Protein AF-A0A2V1CX22-F1 (afdb_monomer_lite)

Foldseek 3Di:
DDDDDPDDDPDDPDDLLPLVVVLVVLVVPDPDCPPPVNVVVSVVSVVVNVVVVVVVVVVVVVVVVVVVVVVVVVVPDDFPQDDDPPDPPDDDDDDPVSSVVSVVVVVVVVVVVVVVVVVVVVVVVVVVVVVVVVVVVVVVVVVVVVVVVVVVVVVVVVVVVVVVVVVVVVVVVVVVVVVVVVVVVVVVVVVVVPDDDDDDDDDDDDDDDDDDDDDDDDD

Structure (mmCIF, N/CA/C/O backbone):
data_AF-A0A2V1CX22-F1
#
_entry.id   AF-A0A2V1CX22-F1
#
loop_
_atom_site.group_PDB
_atom_site.id
_atom_site.type_symbol
_atom_site.label_atom_id
_atom_site.label_alt_id
_atom_site.label_comp_id
_atom_site.label_asym_id
_atom_site.label_entity_id
_atom_site.label_seq_id
_atom_site.pdbx_PDB_ins_code
_atom_site.Cartn_x
_atom_site.Cartn_y
_atom_site.Cartn_z
_atom_site.occupancy
_atom_site.B_iso_or_equiv
_atom_site.auth_seq_id
_atom_site.auth_comp_id
_atom_site.auth_asym_id
_atom_site.auth_atom_id
_atom_site.pdbx_PDB_model_num
ATOM 1 N N . SER A 1 1 ? 22.476 58.012 -15.021 1.00 41.06 1 SER A N 1
ATOM 2 C CA . SER A 1 1 ? 21.393 57.007 -15.021 1.00 41.06 1 SER A CA 1
ATOM 3 C C . SER A 1 1 ? 21.434 56.205 -13.735 1.00 41.06 1 SER A C 1
ATOM 5 O O . SER A 1 1 ? 22.519 56.008 -13.202 1.00 41.06 1 SER A O 1
ATOM 7 N N . LEU A 1 2 ? 20.273 55.833 -13.195 1.00 40.16 2 LEU A N 1
ATOM 8 C CA . LEU A 1 2 ? 20.132 55.335 -11.822 1.00 40.16 2 LEU A CA 1
ATOM 9 C C . LEU A 1 2 ? 20.586 53.875 -11.652 1.00 40.16 2 LEU A C 1
ATOM 11 O O . LEU A 1 2 ? 20.398 53.036 -12.529 1.00 40.16 2 LEU A O 1
ATOM 15 N N . ARG A 1 3 ? 21.159 53.595 -10.478 1.00 45.75 3 ARG A N 1
ATOM 16 C CA . ARG A 1 3 ? 21.516 52.263 -9.970 1.00 45.75 3 ARG A CA 1
ATOM 17 C C . ARG A 1 3 ? 20.240 51.420 -9.788 1.00 45.75 3 ARG A C 1
ATOM 19 O O . ARG A 1 3 ? 19.304 51.931 -9.173 1.00 45.75 3 ARG A O 1
ATOM 26 N N . PRO A 1 4 ? 20.180 50.154 -10.245 1.00 44.28 4 PRO A N 1
ATOM 27 C CA . PRO A 1 4 ? 19.033 49.299 -9.960 1.00 44.28 4 PRO A CA 1
ATOM 28 C C . PRO A 1 4 ? 18.965 49.018 -8.455 1.00 44.28 4 PRO A C 1
ATOM 30 O O . PRO A 1 4 ? 19.947 48.588 -7.843 1.00 44.28 4 PRO A O 1
ATOM 33 N N . SER A 1 5 ? 17.808 49.300 -7.856 1.00 37.41 5 SER A N 1
ATOM 34 C CA . SER A 1 5 ? 17.555 49.031 -6.441 1.00 37.41 5 SER A CA 1
ATOM 35 C C . SER A 1 5 ? 17.485 47.524 -6.200 1.00 37.41 5 SER A C 1
ATOM 37 O O . SER A 1 5 ? 16.772 46.811 -6.909 1.00 37.41 5 SER A O 1
ATOM 39 N N . SER A 1 6 ? 18.220 47.034 -5.202 1.00 43.19 6 SER A N 1
ATOM 40 C CA . SER A 1 6 ? 18.173 45.628 -4.797 1.00 43.19 6 SER A CA 1
ATOM 41 C C . SER A 1 6 ? 16.870 45.373 -4.045 1.00 43.19 6 SER A C 1
ATOM 43 O O . SER A 1 6 ? 16.805 45.587 -2.837 1.00 43.19 6 SER A O 1
ATOM 45 N N . SER A 1 7 ? 15.836 44.950 -4.772 1.00 42.88 7 SER A N 1
ATOM 46 C CA . SER A 1 7 ? 14.501 44.707 -4.225 1.00 42.88 7 SER A CA 1
ATOM 47 C C . SER A 1 7 ? 14.538 43.692 -3.074 1.00 42.88 7 SER A C 1
ATOM 49 O O . SER A 1 7 ? 15.108 42.603 -3.198 1.00 42.88 7 SER A O 1
ATOM 51 N N . GLU A 1 8 ? 13.945 44.069 -1.941 1.00 50.50 8 GLU A N 1
ATOM 52 C CA . GLU A 1 8 ? 13.874 43.245 -0.737 1.00 50.50 8 GLU A CA 1
ATOM 53 C C . GLU A 1 8 ? 13.081 41.963 -1.019 1.00 50.50 8 GLU A C 1
ATOM 55 O O . GLU A 1 8 ? 11.868 41.977 -1.220 1.00 50.50 8 GLU A O 1
ATOM 60 N N . SER A 1 9 ? 13.779 40.828 -1.060 1.00 43.72 9 SER A N 1
ATOM 61 C CA . SER A 1 9 ? 13.169 39.541 -1.398 1.00 43.72 9 SER A CA 1
ATOM 62 C C . SER A 1 9 ? 12.399 38.966 -0.209 1.00 43.72 9 SER A C 1
ATOM 64 O O . SER A 1 9 ? 12.964 38.289 0.655 1.00 43.72 9 SER A O 1
ATOM 66 N N . GLY A 1 10 ? 11.096 39.242 -0.177 1.00 44.03 10 GLY A N 1
ATOM 67 C CA . GLY A 1 10 ? 10.167 38.713 0.815 1.00 44.03 10 GLY A CA 1
ATOM 68 C C . GLY A 1 10 ? 10.067 37.181 0.811 1.00 44.03 10 GLY A C 1
ATOM 69 O O . GLY A 1 10 ? 9.980 36.543 -0.235 1.00 44.03 10 GLY A O 1
ATOM 70 N N . THR A 1 11 ? 10.065 36.609 2.018 1.00 55.34 11 THR A N 1
ATOM 71 C CA . THR A 1 11 ? 9.468 35.304 2.373 1.00 55.34 11 THR A CA 1
ATOM 72 C C . THR A 1 11 ? 9.680 34.137 1.394 1.00 55.34 11 THR A C 1
ATOM 74 O O . THR A 1 11 ? 8.731 33.443 1.029 1.00 55.34 11 THR A O 1
ATOM 77 N N . SER A 1 12 ? 10.932 33.834 1.032 1.00 58.06 12 SER A N 1
ATOM 78 C CA . SER A 1 12 ? 11.252 32.520 0.456 1.00 58.06 12 SER A CA 1
ATOM 79 C C . SER A 1 12 ? 10.897 31.417 1.461 1.00 58.06 12 SER A C 1
ATOM 81 O O . SER A 1 12 ? 11.444 31.418 2.570 1.00 58.06 12 SER A O 1
ATOM 83 N N . VAL A 1 13 ? 10.030 30.473 1.081 1.00 59.94 13 VAL A N 1
ATOM 84 C CA . VAL A 1 13 ? 9.670 29.314 1.918 1.00 59.94 13 VAL A CA 1
ATOM 85 C C . VAL A 1 13 ? 10.947 28.600 2.363 1.00 59.94 13 VAL A C 1
ATOM 87 O O . VAL A 1 13 ? 11.749 28.157 1.539 1.00 59.94 13 VAL A O 1
ATOM 90 N N . LEU A 1 14 ? 11.161 28.526 3.676 1.00 63.19 14 LEU A N 1
ATOM 91 C CA . LEU A 1 14 ? 12.361 27.927 4.251 1.00 63.19 14 LEU A CA 1
ATOM 92 C C . LEU A 1 14 ? 12.327 26.418 4.012 1.00 63.19 14 LEU A C 1
ATOM 94 O O . LEU A 1 14 ? 11.534 25.705 4.624 1.00 63.19 14 LEU A O 1
ATOM 98 N N . SER A 1 15 ? 13.210 25.918 3.147 1.00 69.56 15 SER A N 1
ATOM 99 C CA . SER A 1 15 ? 13.437 24.478 3.069 1.00 69.56 15 SER A CA 1
ATOM 100 C C . SER A 1 15 ? 13.968 23.991 4.414 1.00 69.56 15 SER A C 1
ATOM 102 O O . SER A 1 15 ? 14.954 24.521 4.923 1.00 69.56 15 SER A O 1
ATOM 104 N N . ALA A 1 16 ? 13.372 22.932 4.962 1.00 64.44 16 ALA A N 1
ATOM 105 C CA . ALA A 1 16 ? 13.866 22.294 6.183 1.00 64.44 16 ALA A CA 1
ATOM 106 C C . ALA A 1 16 ? 15.291 21.708 6.039 1.00 64.44 16 ALA A C 1
ATOM 108 O O . ALA A 1 16 ? 15.895 21.337 7.039 1.00 64.44 16 ALA A O 1
ATOM 109 N N . SER A 1 17 ? 15.840 21.642 4.816 1.00 68.62 17 SER A N 1
ATOM 110 C CA . SER A 1 17 ? 17.243 21.270 4.559 1.00 68.62 17 SER A CA 1
ATOM 111 C C . SER A 1 17 ? 18.219 22.462 4.676 1.00 68.62 17 SER A C 1
ATOM 113 O O . SER A 1 17 ? 19.430 22.249 4.676 1.00 68.62 17 SER A O 1
ATOM 115 N N . ASP A 1 18 ? 17.728 23.706 4.790 1.00 80.12 18 ASP A N 1
ATOM 116 C CA . ASP A 1 18 ? 18.525 24.940 4.900 1.00 80.12 18 ASP A CA 1
ATOM 117 C C . ASP A 1 18 ? 18.722 25.376 6.368 1.00 80.12 18 ASP A C 1
ATOM 119 O O . ASP A 1 18 ? 18.416 26.516 6.739 1.00 80.12 18 ASP A O 1
ATOM 123 N N . TRP A 1 19 ? 19.262 24.507 7.233 1.00 85.12 19 TRP A N 1
ATOM 124 C CA . TRP A 1 19 ? 19.420 24.821 8.667 1.00 85.12 19 TRP A CA 1
ATOM 125 C C . TRP A 1 19 ? 20.119 26.162 8.938 1.00 85.12 19 TRP A C 1
ATOM 127 O O . TRP A 1 19 ? 19.738 26.866 9.862 1.00 85.12 19 TRP A O 1
ATOM 137 N N . ARG A 1 20 ? 21.076 26.586 8.096 1.00 82.31 20 ARG A N 1
ATOM 138 C CA . ARG A 1 20 ? 21.753 27.893 8.222 1.00 82.31 20 ARG A CA 1
ATOM 139 C C . ARG A 1 20 ? 20.810 29.094 8.059 1.00 82.31 20 ARG A C 1
ATOM 141 O O . ARG A 1 20 ? 21.109 30.162 8.585 1.00 82.31 20 ARG A O 1
ATOM 148 N N . LYS A 1 21 ? 19.710 28.967 7.307 1.00 85.25 21 LYS A N 1
ATOM 149 C CA . LYS A 1 21 ? 18.680 30.017 7.187 1.00 85.25 21 LYS A CA 1
ATOM 150 C C . LYS A 1 21 ? 17.760 30.003 8.407 1.00 85.25 21 LYS A C 1
ATOM 152 O O . LYS A 1 21 ? 17.471 31.067 8.946 1.00 85.25 21 LYS A O 1
ATOM 157 N N . ILE A 1 22 ? 17.372 28.811 8.864 1.00 83.81 22 ILE A N 1
ATOM 158 C CA . ILE A 1 22 ? 16.534 28.609 10.056 1.00 83.81 22 ILE A CA 1
ATOM 159 C C . ILE A 1 22 ? 17.257 29.128 11.309 1.00 83.81 22 ILE A C 1
ATOM 161 O O . ILE A 1 22 ? 16.698 29.918 12.057 1.00 83.81 22 ILE A O 1
ATOM 165 N N . GLU A 1 23 ? 18.538 28.799 11.472 1.00 83.56 23 GLU A N 1
ATOM 166 C CA . GLU A 1 23 ? 19.414 29.252 12.560 1.00 83.56 23 GLU A CA 1
ATOM 167 C C . GLU A 1 23 ? 19.542 30.785 12.625 1.00 83.56 23 GLU A C 1
ATOM 169 O O . GLU A 1 23 ? 19.473 31.379 13.699 1.00 83.56 23 GLU A O 1
ATOM 174 N N . ARG A 1 24 ? 19.674 31.464 11.475 1.00 85.94 24 ARG A N 1
ATOM 175 C CA . ARG A 1 24 ? 19.688 32.941 11.429 1.00 85.94 24 ARG A CA 1
ATOM 176 C C . ARG A 1 24 ? 18.361 33.558 11.858 1.00 85.94 24 ARG A C 1
ATOM 178 O O . ARG A 1 24 ? 18.366 34.686 12.334 1.00 85.94 24 ARG A O 1
ATOM 185 N N . LEU A 1 25 ? 17.242 32.868 11.645 1.00 85.81 25 LEU A N 1
ATOM 186 C CA . LEU A 1 25 ? 15.924 33.332 12.076 1.00 85.81 25 LEU A CA 1
ATOM 187 C C . LEU A 1 25 ? 15.689 33.027 13.554 1.00 85.81 25 LEU A C 1
ATOM 189 O O . LEU A 1 25 ? 15.230 33.911 14.267 1.00 85.81 25 LEU A O 1
ATOM 193 N N . LEU A 1 26 ? 16.113 31.856 14.040 1.00 84.88 26 LEU A N 1
ATOM 194 C CA . LEU A 1 26 ? 16.132 31.532 15.467 1.00 84.88 26 LEU A CA 1
ATOM 195 C C . LEU A 1 26 ? 16.889 32.616 16.253 1.00 84.88 26 LEU A C 1
ATOM 197 O O . LEU A 1 26 ? 16.350 33.168 17.201 1.00 84.88 26 LEU A O 1
ATOM 201 N N . ARG A 1 27 ? 18.071 33.032 15.777 1.00 84.38 27 ARG A N 1
ATOM 202 C CA . ARG A 1 27 ? 18.869 34.127 16.369 1.00 84.38 27 ARG A CA 1
ATOM 203 C C . ARG A 1 27 ? 18.269 35.534 16.249 1.00 84.38 27 ARG A C 1
ATOM 205 O O . ARG A 1 27 ? 18.786 36.446 16.881 1.00 84.38 27 ARG A O 1
ATOM 212 N N . LYS A 1 28 ? 17.238 35.734 15.421 1.00 86.31 28 LYS A N 1
ATOM 213 C CA . LYS A 1 28 ? 16.477 36.997 15.340 1.00 86.31 28 LYS A CA 1
ATOM 214 C C . LYS A 1 28 ? 15.225 36.991 16.217 1.00 86.31 28 LYS A C 1
ATOM 216 O O . LYS A 1 28 ? 14.749 38.060 16.569 1.00 86.31 28 LYS A O 1
ATOM 221 N N . VAL A 1 29 ? 14.670 35.810 16.493 1.00 85.88 29 VAL A N 1
ATOM 222 C CA . VAL A 1 29 ? 13.426 35.624 17.257 1.00 85.88 29 VAL A CA 1
ATOM 223 C C . VAL A 1 29 ? 13.708 35.350 18.736 1.00 85.88 29 VAL A C 1
ATOM 225 O O . VAL A 1 29 ? 12.910 35.727 19.586 1.00 85.88 29 VAL A O 1
ATOM 228 N N . VAL A 1 30 ? 14.831 34.705 19.057 1.00 87.25 30 VAL A N 1
ATOM 229 C CA . VAL A 1 30 ? 15.228 34.394 20.433 1.00 87.25 30 VAL A CA 1
ATOM 230 C C . VAL A 1 30 ? 16.128 35.499 20.983 1.00 87.25 30 VAL A C 1
ATOM 232 O O . VAL A 1 30 ? 17.234 35.704 20.488 1.00 87.25 30 VAL A O 1
ATOM 235 N N . GLU A 1 31 ? 15.656 36.164 22.038 1.00 80.06 31 GLU A N 1
ATOM 236 C CA . GLU A 1 31 ? 16.341 37.274 22.714 1.00 80.06 31 GLU A CA 1
ATOM 237 C C . GLU A 1 31 ? 17.685 36.850 23.335 1.00 80.06 31 GLU A C 1
ATOM 239 O O . GLU A 1 31 ? 18.699 37.513 23.123 1.00 80.06 31 GLU A O 1
ATOM 244 N N . ASP A 1 32 ? 17.722 35.709 24.037 1.00 79.31 32 ASP A N 1
ATOM 245 C CA . ASP A 1 32 ? 18.960 35.117 24.558 1.00 79.31 32 ASP A CA 1
ATOM 246 C C . ASP A 1 32 ? 19.335 33.824 23.819 1.00 79.31 32 ASP A C 1
ATOM 248 O O . ASP A 1 32 ? 18.892 32.717 24.139 1.00 79.31 32 ASP A O 1
ATOM 252 N N . THR A 1 33 ? 20.227 33.972 22.842 1.00 73.25 33 THR A N 1
ATOM 253 C CA . THR A 1 33 ? 20.781 32.854 22.063 1.00 73.25 33 THR A CA 1
ATOM 254 C C . THR A 1 33 ? 21.704 31.920 22.862 1.00 73.25 33 THR A C 1
ATOM 256 O O . THR A 1 33 ? 22.012 30.826 22.379 1.00 73.25 33 THR A O 1
ATOM 259 N N . HIS A 1 34 ? 22.125 32.304 24.075 1.00 74.88 34 HIS A N 1
ATOM 260 C CA . HIS A 1 34 ? 22.956 31.493 24.974 1.00 74.88 34 HIS A CA 1
ATOM 261 C C . HIS A 1 34 ? 22.136 30.723 26.020 1.00 74.88 34 HIS A C 1
ATOM 263 O O . HIS A 1 34 ? 22.682 29.845 26.692 1.00 74.88 34 HIS A O 1
ATOM 269 N N . ASN A 1 35 ? 20.825 30.968 26.109 1.00 87.50 35 ASN A N 1
ATOM 270 C CA . ASN A 1 35 ? 19.911 30.167 26.913 1.00 87.50 35 ASN A CA 1
ATOM 271 C C . ASN A 1 35 ? 20.006 28.684 26.505 1.00 87.50 35 ASN A C 1
ATOM 273 O O . ASN A 1 35 ? 19.931 28.339 25.321 1.00 87.50 35 ASN A O 1
ATOM 277 N N . LYS A 1 36 ? 20.108 27.787 27.494 1.00 87.38 36 LYS A N 1
ATOM 278 C CA . LYS A 1 36 ? 20.163 26.327 27.300 1.00 87.38 36 LYS A CA 1
ATOM 279 C C . LYS A 1 36 ? 19.044 25.814 26.384 1.00 87.38 36 LYS A C 1
ATOM 281 O O . LYS A 1 36 ? 19.300 24.969 25.532 1.00 87.38 36 LYS A O 1
ATOM 286 N N . GLN A 1 37 ? 17.830 26.358 26.507 1.00 85.69 37 GLN A N 1
ATOM 287 C CA . GLN A 1 37 ? 16.696 25.987 25.649 1.00 85.69 37 GLN A CA 1
ATOM 288 C C . GLN A 1 37 ? 16.928 26.391 24.182 1.00 85.69 37 GLN A C 1
ATOM 290 O O . GLN A 1 37 ? 16.686 25.596 23.277 1.00 85.69 37 GLN A O 1
ATOM 295 N N . SER A 1 38 ? 17.484 27.584 23.936 1.00 85.25 38 SER A N 1
ATOM 296 C CA . SER A 1 38 ? 17.856 28.046 22.589 1.00 85.25 38 SER A CA 1
ATOM 297 C C . SER A 1 38 ? 18.931 27.160 21.956 1.00 85.25 38 SER A C 1
ATOM 299 O O . SER A 1 38 ? 18.850 26.824 20.775 1.00 85.25 38 SER A O 1
ATOM 301 N N . GLN A 1 39 ? 19.929 26.742 22.741 1.00 87.62 39 GLN A N 1
ATOM 302 C CA . GLN A 1 39 ? 20.990 25.850 22.265 1.00 87.62 39 GLN A CA 1
ATOM 303 C C . GLN A 1 39 ? 20.449 24.462 21.894 1.00 87.62 39 GLN A C 1
ATOM 305 O O . GLN A 1 39 ? 20.799 23.940 20.837 1.00 87.62 39 GLN A O 1
ATOM 310 N N . VAL A 1 40 ? 19.553 23.892 22.707 1.00 90.44 40 VAL A N 1
ATOM 311 C CA . VAL A 1 40 ? 18.883 22.613 22.403 1.00 90.44 40 VAL A CA 1
ATOM 312 C C . VAL A 1 40 ? 18.021 22.724 21.138 1.00 90.44 40 VAL A C 1
ATOM 314 O O . VAL A 1 40 ? 18.072 21.837 20.284 1.00 90.44 40 VAL A O 1
ATOM 317 N N . LEU A 1 41 ? 17.282 23.823 20.956 1.00 87.69 41 LEU A N 1
ATOM 318 C CA . LEU A 1 41 ? 16.512 24.077 19.730 1.00 87.69 41 LEU A CA 1
ATOM 319 C C . LEU A 1 41 ? 17.412 24.193 18.487 1.00 87.69 41 LEU A C 1
ATOM 321 O O . LEU A 1 41 ? 17.143 23.551 17.476 1.00 87.69 41 LEU A O 1
ATOM 325 N N . SER A 1 42 ? 18.523 24.931 18.564 1.00 87.56 42 SER A N 1
ATOM 326 C CA . SER A 1 42 ? 19.506 25.025 17.472 1.00 87.56 42 SER A CA 1
ATOM 327 C C . SER A 1 42 ? 20.101 23.653 17.101 1.00 87.56 42 SER A C 1
ATOM 329 O O . SER A 1 42 ? 20.111 23.263 15.929 1.00 87.56 42 SER A O 1
ATOM 331 N N . GLN A 1 43 ? 20.519 22.864 18.099 1.00 89.62 43 GLN A N 1
ATOM 332 C CA . GLN A 1 43 ? 21.082 21.522 17.896 1.00 89.62 43 GLN A CA 1
ATOM 333 C C . GLN A 1 43 ? 20.066 20.535 17.305 1.00 89.62 43 GLN A C 1
ATOM 335 O O . GLN A 1 43 ? 20.402 19.774 16.392 1.00 89.62 43 GLN A O 1
ATOM 340 N N . THR A 1 44 ? 18.820 20.545 17.787 1.00 91.19 44 THR A N 1
ATOM 341 C CA . THR A 1 44 ? 17.755 19.677 17.255 1.00 91.19 44 THR A CA 1
ATOM 342 C C . THR A 1 44 ? 17.382 20.051 15.823 1.00 91.19 44 THR A C 1
ATOM 344 O O . THR A 1 44 ? 17.307 19.160 14.978 1.00 91.19 44 THR A O 1
ATOM 347 N N . ILE A 1 45 ? 17.265 21.345 15.501 1.00 88.38 45 ILE A N 1
ATOM 348 C CA . ILE A 1 45 ? 17.064 21.831 14.124 1.00 88.38 45 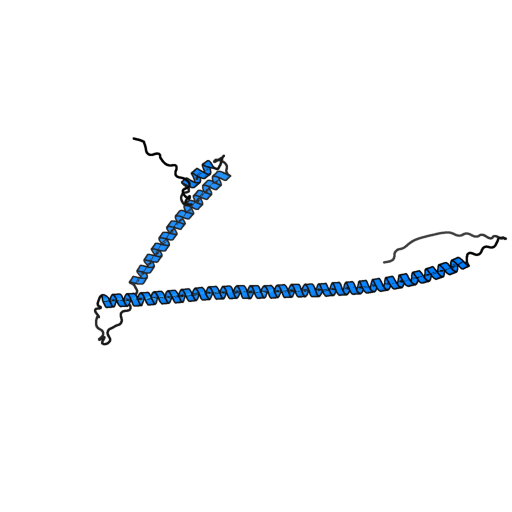ILE A CA 1
ATOM 349 C C . ILE A 1 45 ? 18.203 21.368 13.205 1.00 88.38 45 ILE A C 1
ATOM 351 O O . ILE A 1 45 ? 17.946 20.873 12.105 1.00 88.38 45 ILE A O 1
ATOM 355 N N . HIS A 1 46 ? 19.458 21.482 13.652 1.00 88.44 46 HIS A N 1
ATOM 356 C CA . HIS A 1 46 ? 20.611 21.006 12.889 1.00 88.44 46 HIS A CA 1
ATOM 357 C C . HIS A 1 46 ? 20.549 19.488 12.650 1.00 88.44 46 HIS A C 1
ATOM 359 O O . HIS A 1 46 ? 20.662 19.039 11.509 1.00 88.44 46 HIS A O 1
ATOM 365 N N . THR A 1 47 ? 20.292 18.706 13.702 1.00 92.38 47 THR A N 1
ATOM 366 C CA . THR A 1 47 ? 20.182 17.239 13.637 1.00 92.38 47 THR A CA 1
ATOM 367 C C . THR A 1 47 ? 19.081 16.796 12.672 1.00 92.38 47 THR A C 1
ATOM 369 O O . THR A 1 47 ? 19.338 15.981 11.786 1.00 92.38 47 THR A O 1
ATOM 372 N N . ILE A 1 48 ? 17.885 17.384 12.774 1.00 91.62 48 ILE A N 1
ATOM 373 C CA . ILE A 1 48 ? 16.746 17.088 11.892 1.00 91.62 48 ILE A CA 1
ATOM 374 C C . ILE A 1 48 ? 17.073 17.462 10.440 1.00 91.62 48 ILE A C 1
ATOM 376 O O . ILE A 1 48 ? 16.772 16.694 9.527 1.00 91.62 48 ILE A O 1
ATOM 380 N N . SER A 1 49 ? 17.735 18.599 10.199 1.00 90.50 49 SER A N 1
ATOM 381 C CA . SER A 1 49 ? 18.148 18.995 8.846 1.00 90.50 49 SER A CA 1
ATOM 382 C C . SER A 1 49 ? 19.177 18.040 8.239 1.00 90.50 49 SER A C 1
ATOM 384 O O . SER A 1 49 ? 19.098 17.768 7.042 1.00 90.50 49 SER A O 1
ATOM 386 N N . VAL A 1 50 ? 20.139 17.541 9.023 1.00 90.94 50 VAL A N 1
ATOM 387 C CA . VAL A 1 50 ? 21.132 16.561 8.550 1.00 90.94 50 VAL A CA 1
ATOM 388 C C . VAL A 1 50 ? 20.458 15.217 8.267 1.00 90.94 50 VAL A C 1
ATOM 390 O O . VAL A 1 50 ? 20.652 14.653 7.193 1.00 90.94 50 VAL A O 1
ATOM 393 N N . GLN A 1 51 ? 19.594 14.740 9.169 1.00 92.75 51 GLN A N 1
ATOM 394 C CA . GLN A 1 51 ? 18.797 13.527 8.955 1.00 92.75 51 GLN A CA 1
ATOM 395 C C . GLN A 1 51 ? 17.919 13.634 7.702 1.00 92.75 51 GLN A C 1
ATOM 397 O O . GLN A 1 51 ? 17.882 12.702 6.903 1.00 92.75 51 GLN A O 1
ATOM 402 N N . LYS A 1 52 ? 17.267 14.782 7.474 1.00 91.56 52 LYS A N 1
ATOM 403 C CA . LYS A 1 52 ? 16.474 15.036 6.264 1.00 91.56 52 LYS A CA 1
ATOM 404 C C . LYS A 1 52 ? 17.320 14.947 4.993 1.00 91.56 52 LYS A C 1
ATOM 406 O O . LYS A 1 52 ? 16.897 14.280 4.056 1.00 91.56 52 LYS A O 1
ATOM 411 N N . GLN A 1 53 ? 18.508 15.553 4.968 1.00 91.31 53 GLN A N 1
ATOM 412 C CA . GLN A 1 53 ? 19.419 15.466 3.817 1.00 91.31 53 GLN A CA 1
ATOM 413 C C . GLN A 1 53 ? 19.888 14.023 3.558 1.00 91.31 53 GLN A C 1
ATOM 415 O O . GLN A 1 53 ? 19.915 13.583 2.409 1.00 91.31 53 GLN A O 1
ATOM 420 N N . ILE A 1 54 ? 20.206 13.260 4.612 1.00 94.69 54 ILE A N 1
ATOM 421 C CA . ILE A 1 54 ? 20.564 11.837 4.497 1.00 94.69 54 ILE A CA 1
ATOM 422 C C . ILE A 1 54 ? 19.399 11.046 3.890 1.00 94.69 54 ILE A C 1
ATOM 424 O O . ILE A 1 54 ? 19.591 10.373 2.881 1.00 94.69 54 ILE A O 1
ATOM 428 N N . LEU A 1 55 ? 18.184 11.199 4.426 1.00 95.62 55 LEU A N 1
ATOM 429 C CA . LEU A 1 55 ? 16.981 10.534 3.914 1.00 95.62 55 LEU A CA 1
ATOM 430 C C . LEU A 1 55 ? 16.656 10.940 2.467 1.00 95.62 55 LEU A C 1
ATOM 432 O O . LEU A 1 55 ? 16.243 10.094 1.675 1.00 95.62 55 LEU A O 1
ATOM 436 N N . GLU A 1 56 ? 16.866 12.205 2.090 1.00 94.38 56 GLU A N 1
ATOM 437 C CA . GLU A 1 56 ? 16.731 12.681 0.707 1.00 94.38 56 GLU A CA 1
ATOM 438 C C . GLU A 1 56 ? 17.711 11.943 -0.227 1.00 94.38 56 GLU A C 1
ATOM 440 O O . GLU A 1 56 ? 17.287 11.402 -1.252 1.00 94.38 56 GLU A O 1
ATOM 445 N N . HIS A 1 57 ? 18.990 11.833 0.151 1.00 96.19 57 HIS A N 1
ATOM 446 C CA . HIS A 1 57 ? 20.016 11.122 -0.624 1.00 96.19 57 HIS A CA 1
ATOM 447 C C . HIS A 1 57 ? 19.841 9.595 -0.649 1.00 96.19 57 HIS A C 1
ATOM 449 O O . HIS A 1 57 ? 20.117 8.952 -1.665 1.00 96.19 57 HIS A O 1
ATOM 455 N N . GLU A 1 58 ? 19.376 8.986 0.440 1.00 97.38 58 GLU A N 1
ATOM 456 C CA . GLU A 1 58 ? 19.007 7.569 0.467 1.00 97.38 58 GLU A CA 1
ATOM 457 C C . GLU A 1 58 ? 17.824 7.310 -0.466 1.00 97.38 58 GLU A C 1
ATOM 459 O O . GLU A 1 58 ? 17.857 6.376 -1.267 1.00 97.38 58 GLU A O 1
ATOM 464 N N . ASN A 1 59 ? 16.810 8.178 -0.448 1.00 97.62 59 ASN A N 1
ATOM 465 C CA . ASN A 1 59 ? 15.648 8.061 -1.319 1.00 97.62 59 ASN A CA 1
ATOM 466 C C . ASN A 1 59 ? 16.023 8.181 -2.809 1.00 97.62 59 ASN A C 1
ATOM 468 O O . ASN A 1 59 ? 15.513 7.405 -3.622 1.00 97.62 59 ASN A O 1
ATOM 472 N N . THR A 1 60 ? 16.938 9.088 -3.185 1.00 97.81 60 THR A N 1
ATOM 473 C CA . THR A 1 60 ? 17.440 9.162 -4.572 1.00 97.81 60 THR A CA 1
ATOM 474 C C . THR A 1 60 ? 18.236 7.914 -4.952 1.00 97.81 60 THR A C 1
ATOM 476 O O . THR A 1 60 ? 17.944 7.312 -5.985 1.00 97.81 60 THR A O 1
ATOM 479 N N . ARG A 1 61 ? 19.154 7.444 -4.096 1.00 97.69 61 ARG A N 1
ATOM 480 C CA . ARG A 1 61 ? 19.937 6.216 -4.344 1.00 97.69 61 ARG A CA 1
ATOM 481 C C . ARG A 1 61 ? 19.061 4.966 -4.452 1.00 97.69 61 ARG A C 1
ATOM 483 O O . ARG A 1 61 ? 19.307 4.122 -5.309 1.00 97.69 61 ARG A O 1
ATOM 490 N N . LEU A 1 62 ? 18.010 4.848 -3.640 1.00 98.19 62 LEU A N 1
ATOM 491 C CA . LEU A 1 62 ? 17.042 3.748 -3.717 1.00 98.19 62 LEU A CA 1
ATOM 492 C C . LEU A 1 62 ? 16.224 3.796 -5.017 1.00 98.19 62 LEU A C 1
ATOM 494 O O . LEU A 1 62 ? 16.013 2.757 -5.644 1.00 98.19 62 LEU A O 1
ATOM 498 N N . LYS A 1 63 ? 15.811 4.990 -5.469 1.00 97.56 63 LYS A N 1
ATOM 499 C CA . LYS A 1 63 ? 15.162 5.180 -6.780 1.00 97.56 63 LYS A CA 1
ATOM 500 C C . LYS A 1 63 ? 16.089 4.773 -7.929 1.00 97.56 63 LYS A C 1
ATOM 502 O O . LYS A 1 63 ? 15.664 4.034 -8.816 1.00 97.56 63 LYS A O 1
ATOM 507 N N . GLU A 1 64 ? 17.351 5.195 -7.898 1.00 97.81 64 GLU A N 1
ATOM 508 C CA . GLU A 1 64 ? 18.373 4.820 -8.884 1.00 97.81 64 GLU A CA 1
ATOM 509 C C . GLU A 1 64 ? 18.637 3.309 -8.896 1.00 97.81 64 GLU A C 1
ATOM 511 O O . GLU A 1 64 ? 18.607 2.687 -9.959 1.00 97.81 64 GLU A O 1
ATOM 516 N N . ALA A 1 65 ? 18.820 2.692 -7.725 1.00 97.88 65 ALA A N 1
ATOM 517 C CA . ALA A 1 65 ? 19.000 1.249 -7.585 1.00 97.88 65 ALA A CA 1
ATOM 518 C C . ALA A 1 65 ? 17.799 0.469 -8.145 1.00 97.88 65 ALA A C 1
ATOM 520 O O . ALA A 1 65 ? 17.981 -0.495 -8.889 1.00 97.88 65 ALA A O 1
ATOM 521 N N . LEU A 1 66 ? 16.572 0.925 -7.875 1.00 97.25 66 LEU A N 1
ATOM 522 C CA . LEU A 1 66 ? 15.344 0.336 -8.409 1.00 97.25 66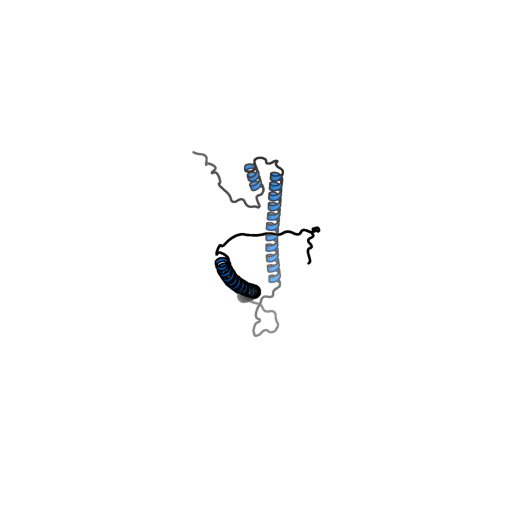 LEU A CA 1
ATOM 523 C C . LEU A 1 66 ? 15.236 0.486 -9.936 1.00 97.25 66 LEU A C 1
ATOM 525 O O . LEU A 1 66 ? 14.802 -0.449 -10.612 1.00 97.25 66 LEU A O 1
ATOM 529 N N . ILE A 1 67 ? 15.655 1.620 -10.506 1.00 95.88 67 ILE A N 1
ATOM 530 C CA . ILE A 1 67 ? 15.736 1.816 -11.964 1.00 95.88 67 ILE A CA 1
ATOM 531 C C . ILE A 1 67 ? 16.790 0.884 -12.578 1.00 95.88 67 ILE A C 1
ATOM 533 O O . ILE A 1 67 ? 16.531 0.251 -13.604 1.00 95.88 67 ILE A O 1
ATOM 537 N N . ASN A 1 68 ? 17.960 0.762 -11.953 1.00 96.00 68 ASN A N 1
ATOM 538 C CA . ASN A 1 68 ? 19.056 -0.074 -12.439 1.00 96.00 68 ASN A CA 1
ATOM 539 C C . ASN A 1 68 ? 18.715 -1.570 -12.366 1.00 96.00 68 ASN A C 1
ATOM 541 O O . ASN A 1 68 ? 18.947 -2.293 -13.335 1.00 96.00 68 ASN A O 1
ATOM 545 N N . GLU A 1 69 ? 18.075 -2.026 -11.290 1.00 94.56 69 GLU A N 1
ATOM 546 C CA . GLU A 1 69 ? 17.586 -3.403 -11.164 1.00 94.56 69 GLU A CA 1
ATOM 547 C C . GLU A 1 69 ? 16.437 -3.689 -12.148 1.00 94.56 69 GLU A C 1
ATOM 549 O O . GLU A 1 69 ? 16.419 -4.750 -12.773 1.00 94.56 69 GLU A O 1
ATOM 554 N N . LYS A 1 70 ? 15.522 -2.734 -12.395 1.00 89.75 70 LYS A N 1
ATOM 555 C CA . LYS A 1 70 ? 14.526 -2.852 -13.481 1.00 89.75 70 LYS A CA 1
ATOM 556 C C . LYS A 1 70 ? 15.202 -3.030 -14.846 1.00 89.75 70 LYS A C 1
ATOM 558 O O . LYS A 1 70 ? 14.855 -3.966 -15.565 1.00 89.75 70 LYS A O 1
ATOM 563 N N . LYS A 1 71 ? 16.199 -2.200 -15.181 1.00 89.00 71 LYS A N 1
ATOM 564 C CA . LYS A 1 71 ? 16.983 -2.312 -16.427 1.00 89.00 71 LYS A CA 1
ATOM 565 C C . LYS A 1 71 ? 17.723 -3.654 -16.518 1.00 89.00 71 LYS A C 1
ATOM 567 O O . LYS A 1 71 ? 17.708 -4.289 -17.570 1.00 89.00 71 LYS A O 1
ATOM 572 N N . ARG A 1 72 ? 18.329 -4.127 -15.424 1.00 89.81 72 ARG A N 1
ATOM 573 C CA . ARG A 1 72 ? 18.997 -5.439 -15.350 1.00 89.81 72 ARG A CA 1
ATOM 574 C C . ARG A 1 72 ? 18.016 -6.586 -15.608 1.00 89.81 72 ARG A C 1
ATOM 576 O O . ARG A 1 72 ? 18.299 -7.445 -16.438 1.00 89.81 72 ARG A O 1
ATOM 583 N N . ARG A 1 73 ? 16.842 -6.564 -14.967 1.00 85.56 73 ARG A N 1
ATOM 584 C CA . ARG A 1 73 ? 15.773 -7.557 -15.183 1.00 85.56 73 ARG A CA 1
ATOM 585 C C . ARG A 1 73 ? 15.175 -7.501 -16.585 1.00 85.56 73 ARG A C 1
ATOM 587 O O . ARG A 1 73 ? 14.759 -8.536 -17.083 1.00 85.56 73 ARG A O 1
ATOM 594 N N . GLN A 1 74 ? 15.135 -6.335 -17.230 1.00 80.62 74 GLN A N 1
ATOM 595 C CA . GLN A 1 74 ? 14.729 -6.220 -18.635 1.00 80.62 74 GLN A CA 1
ATOM 596 C C . GLN A 1 74 ? 15.752 -6.867 -19.578 1.00 80.62 74 GLN A C 1
ATOM 598 O O . GLN A 1 74 ? 15.350 -7.623 -20.453 1.00 80.62 74 GLN A O 1
ATOM 603 N N . ARG A 1 75 ? 17.061 -6.649 -19.370 1.00 81.44 75 ARG A N 1
ATOM 604 C CA . ARG A 1 75 ? 18.128 -7.242 -20.207 1.00 81.44 75 ARG A CA 1
ATOM 605 C C . ARG A 1 75 ? 18.127 -8.775 -20.225 1.00 81.44 75 ARG A C 1
ATOM 607 O O . ARG A 1 75 ? 18.514 -9.356 -21.228 1.00 81.44 75 ARG A O 1
ATOM 614 N N . GLY A 1 76 ? 17.722 -9.416 -19.126 1.00 77.00 76 GLY A N 1
ATOM 615 C CA . GLY A 1 76 ? 17.657 -10.879 -19.011 1.00 77.00 76 GLY A CA 1
ATOM 616 C C . GLY A 1 76 ? 16.349 -11.519 -19.493 1.00 77.00 76 GLY A C 1
ATOM 617 O O . GLY A 1 76 ? 16.238 -12.741 -19.456 1.00 77.00 76 GLY A O 1
ATOM 618 N N . LYS A 1 77 ? 15.344 -10.735 -19.908 1.00 80.44 77 LYS A N 1
ATOM 619 C CA . LYS A 1 77 ? 14.084 -11.271 -20.443 1.00 80.44 77 LYS A CA 1
ATOM 620 C C . LYS A 1 77 ? 14.217 -11.495 -21.957 1.00 80.44 77 LYS A C 1
ATOM 622 O O . LYS A 1 77 ? 14.496 -10.524 -22.663 1.00 80.44 77 LYS A O 1
ATOM 627 N N . PRO A 1 78 ? 13.969 -12.709 -22.484 1.00 81.81 78 PRO A N 1
ATOM 628 C CA . PRO A 1 78 ? 13.821 -12.892 -23.921 1.00 81.81 78 PRO A CA 1
ATOM 629 C C . PRO A 1 78 ? 12.592 -12.119 -24.416 1.00 81.81 78 PRO A C 1
ATOM 631 O O . PRO A 1 78 ? 11.573 -12.033 -23.728 1.00 81.81 78 PRO A O 1
ATOM 634 N N . LEU A 1 79 ? 12.697 -11.545 -25.612 1.00 85.00 79 LEU A N 1
ATOM 635 C CA . LEU A 1 79 ? 11.589 -10.853 -26.261 1.00 85.00 79 LEU A CA 1
ATOM 636 C C . LEU A 1 79 ? 10.552 -11.878 -26.751 1.00 85.00 79 LEU A C 1
ATOM 638 O O . LEU A 1 79 ? 10.934 -12.933 -27.254 1.00 85.00 79 LEU A O 1
ATOM 642 N N . LEU A 1 80 ? 9.255 -11.567 -26.637 1.00 82.31 80 LEU A N 1
ATOM 643 C CA . LEU A 1 80 ? 8.158 -12.455 -27.053 1.00 82.31 80 LEU A CA 1
ATOM 644 C C . LEU A 1 80 ? 7.969 -12.471 -28.579 1.00 82.31 80 LEU A C 1
ATOM 646 O O . LEU A 1 80 ? 6.937 -12.058 -29.105 1.00 82.31 80 LEU A O 1
ATOM 650 N N . LEU A 1 81 ? 8.990 -12.936 -29.291 1.00 85.12 81 LEU A N 1
ATOM 651 C CA . LEU A 1 81 ? 8.946 -13.177 -30.727 1.00 85.12 81 LEU A CA 1
ATOM 652 C C . LEU A 1 81 ? 8.223 -14.503 -30.988 1.00 85.12 81 LEU A C 1
ATOM 654 O O . LEU A 1 81 ? 8.610 -15.541 -30.453 1.00 85.12 81 LEU A O 1
ATOM 658 N N . GLN A 1 82 ? 7.173 -14.467 -31.807 1.00 79.81 82 GLN A N 1
ATOM 659 C CA . GLN A 1 82 ? 6.532 -15.684 -32.301 1.00 79.81 82 GLN A CA 1
ATOM 660 C C . GLN A 1 82 ? 7.402 -16.296 -33.414 1.00 79.81 82 GLN A C 1
ATOM 662 O O . GLN A 1 82 ? 7.826 -15.553 -34.310 1.00 79.81 82 GLN A O 1
ATOM 667 N N . PRO A 1 83 ? 7.687 -17.612 -33.375 1.00 79.00 83 PRO A N 1
ATOM 668 C CA . PRO A 1 83 ? 8.389 -18.282 -34.462 1.00 79.00 83 PRO A CA 1
ATOM 669 C C . PRO A 1 83 ? 7.539 -18.262 -35.748 1.00 79.00 83 PRO A C 1
ATOM 671 O O . PRO A 1 83 ? 6.311 -18.187 -35.662 1.00 79.00 83 PRO A O 1
ATOM 674 N N . PRO A 1 84 ? 8.159 -18.323 -36.941 1.00 80.06 84 PRO A N 1
ATOM 675 C CA . PRO A 1 84 ? 7.440 -18.573 -38.190 1.00 80.06 84 PRO A CA 1
ATOM 676 C C . PRO A 1 84 ? 6.674 -19.903 -38.144 1.00 80.06 84 PRO A C 1
ATOM 678 O O . PRO A 1 84 ? 7.102 -20.828 -37.458 1.00 80.06 84 PRO A O 1
ATOM 681 N N . GLU A 1 85 ? 5.583 -20.014 -38.904 1.00 80.06 85 GLU A N 1
ATOM 682 C CA . GLU A 1 85 ? 4.772 -21.243 -38.974 1.00 80.06 85 GLU A CA 1
ATOM 683 C C . GLU A 1 85 ? 5.587 -22.434 -39.518 1.00 80.06 85 GLU A C 1
ATOM 685 O O . GLU A 1 85 ? 5.514 -23.538 -38.984 1.00 80.06 85 GLU A O 1
ATOM 690 N N . GLU A 1 86 ? 6.460 -22.188 -40.498 1.00 80.75 86 GLU A N 1
ATOM 691 C CA . GLU A 1 86 ? 7.404 -23.163 -41.063 1.00 80.75 86 GLU A CA 1
ATOM 692 C C . GLU A 1 86 ? 8.779 -23.095 -40.364 1.00 80.75 86 GLU A C 1
ATOM 694 O O . GLU A 1 86 ? 9.795 -22.716 -40.951 1.00 80.75 86 GLU A O 1
ATOM 699 N N . TYR A 1 87 ? 8.831 -23.411 -39.065 1.00 83.38 87 TYR A N 1
ATOM 700 C CA . TYR A 1 87 ? 10.081 -23.353 -38.297 1.00 83.38 87 TYR A CA 1
ATOM 701 C C . TYR A 1 87 ? 10.893 -24.662 -38.326 1.00 83.38 87 TYR A C 1
ATOM 703 O O . TYR A 1 87 ? 10.754 -25.527 -37.462 1.00 83.38 87 TYR A O 1
ATOM 711 N N . SER A 1 88 ? 11.841 -24.761 -39.262 1.00 80.00 88 SER A N 1
ATOM 712 C CA . SER A 1 88 ? 12.741 -25.921 -39.430 1.00 80.00 88 SER A CA 1
ATOM 713 C C . SER A 1 88 ? 13.948 -25.970 -38.467 1.00 80.00 88 SER A C 1
ATOM 715 O O . SER A 1 88 ? 14.994 -26.513 -38.813 1.00 80.00 88 SER A O 1
ATOM 717 N N . GLY A 1 89 ? 13.854 -25.379 -37.269 1.00 82.62 89 GLY A N 1
ATOM 718 C CA . GLY A 1 89 ? 14.878 -25.508 -36.212 1.00 82.62 89 GLY A CA 1
ATOM 719 C C . GLY A 1 89 ? 16.170 -24.683 -36.368 1.00 82.62 89 GLY A C 1
ATOM 720 O O . GLY A 1 89 ? 17.080 -24.836 -35.555 1.00 82.62 89 GLY A O 1
ATOM 721 N N . GLY A 1 90 ? 16.276 -23.825 -37.389 1.00 87.25 90 GLY A N 1
ATOM 722 C CA . GLY A 1 90 ? 17.451 -22.976 -37.643 1.00 87.25 90 GLY A CA 1
ATOM 723 C C . GLY A 1 90 ? 17.452 -21.626 -36.907 1.00 87.25 90 GLY A C 1
ATOM 724 O O . GLY A 1 90 ? 16.528 -21.282 -36.178 1.00 87.25 90 GLY A O 1
ATOM 725 N N . ALA A 1 91 ? 18.476 -20.800 -37.132 1.00 85.00 91 ALA A N 1
ATOM 726 C CA . ALA A 1 91 ? 18.476 -19.417 -36.644 1.00 85.00 91 ALA A CA 1
ATOM 727 C C . ALA A 1 91 ? 17.478 -18.548 -37.440 1.00 85.00 91 ALA A C 1
ATOM 729 O O . ALA A 1 91 ? 17.513 -18.531 -38.669 1.00 85.00 91 ALA A O 1
ATOM 730 N N . VAL A 1 92 ? 16.614 -17.793 -36.748 1.00 86.19 92 VAL A N 1
ATOM 731 C CA . VAL A 1 92 ? 15.617 -16.902 -37.376 1.00 86.19 92 VAL A CA 1
ATOM 732 C C . VAL A 1 92 ? 16.062 -15.446 -37.282 1.00 86.19 92 VAL A C 1
ATOM 734 O O . VAL A 1 92 ? 16.236 -14.910 -36.187 1.00 86.19 92 VAL A O 1
ATOM 737 N N . PHE A 1 93 ? 16.173 -14.779 -38.429 1.00 86.69 93 PHE A N 1
ATOM 738 C CA . PHE A 1 93 ? 16.364 -13.332 -38.495 1.00 86.69 93 PHE A CA 1
ATOM 739 C C . PHE A 1 93 ? 15.010 -12.615 -38.444 1.00 86.69 93 PHE A C 1
ATOM 741 O O . PHE A 1 93 ? 14.113 -12.888 -39.241 1.00 86.69 93 PHE A O 1
ATOM 748 N N . TYR A 1 94 ? 14.862 -11.671 -37.514 1.00 88.81 94 TYR A N 1
ATOM 749 C CA . TYR A 1 94 ? 13.647 -10.870 -37.351 1.00 88.81 94 TYR A CA 1
ATOM 750 C C . TYR A 1 94 ? 13.866 -9.447 -37.864 1.00 88.81 94 TYR A C 1
ATOM 752 O O . TYR A 1 94 ? 14.880 -8.818 -37.565 1.00 88.81 94 TYR A O 1
ATOM 760 N N . SER A 1 95 ? 12.890 -8.910 -38.602 1.00 91.31 95 SER A N 1
ATOM 761 C CA . SER A 1 95 ? 12.921 -7.510 -39.029 1.00 91.31 95 SER A CA 1
ATOM 762 C C . SER A 1 95 ? 12.728 -6.555 -37.835 1.00 91.31 95 SER A C 1
ATOM 764 O O . SER A 1 95 ? 12.064 -6.921 -36.857 1.00 91.31 95 SER A O 1
ATOM 766 N N . PRO A 1 96 ? 13.227 -5.303 -37.906 1.00 93.88 96 PRO A N 1
ATOM 767 C CA . PRO A 1 96 ? 13.034 -4.312 -36.843 1.00 93.88 96 PRO A CA 1
ATOM 768 C C . PRO A 1 96 ? 11.561 -4.089 -36.463 1.00 93.88 96 PRO A C 1
ATOM 770 O O . PRO A 1 96 ? 11.253 -3.907 -35.287 1.00 93.88 96 PRO A O 1
ATOM 773 N N . SER A 1 97 ? 10.647 -4.185 -37.435 1.00 93.25 97 SER A N 1
ATOM 774 C CA . SER A 1 97 ? 9.196 -4.098 -37.217 1.00 93.25 97 SER A CA 1
ATOM 775 C C . SER A 1 97 ? 8.660 -5.255 -36.354 1.00 93.25 97 SER A C 1
ATOM 777 O O . SER A 1 97 ? 7.965 -5.005 -35.369 1.00 93.25 97 SER A O 1
ATOM 779 N N . LYS A 1 98 ? 9.065 -6.514 -36.611 1.00 90.88 98 LYS A N 1
ATOM 780 C CA . LYS A 1 98 ? 8.693 -7.655 -35.745 1.00 90.88 98 LYS A CA 1
ATOM 781 C C . LYS A 1 98 ? 9.238 -7.500 -34.318 1.00 90.88 98 LYS A C 1
ATOM 783 O O . LYS A 1 98 ? 8.553 -7.844 -33.357 1.00 90.88 98 LYS A O 1
ATOM 788 N N . ILE A 1 99 ? 10.440 -6.937 -34.170 1.00 89.94 99 ILE A N 1
ATOM 789 C CA . ILE A 1 99 ? 11.040 -6.634 -32.859 1.00 89.94 99 ILE A CA 1
ATOM 790 C C . ILE A 1 99 ? 10.237 -5.550 -32.121 1.00 89.94 99 ILE A C 1
ATOM 792 O O . ILE A 1 99 ? 10.020 -5.674 -30.918 1.00 89.94 99 ILE A O 1
ATOM 796 N N . GLN A 1 100 ? 9.767 -4.507 -32.813 1.00 90.88 100 GLN A N 1
ATOM 797 C CA . GLN A 1 100 ? 8.899 -3.481 -32.222 1.00 90.88 100 GLN A CA 1
ATOM 798 C C . GLN A 1 100 ? 7.544 -4.059 -31.791 1.00 90.88 100 GLN A C 1
ATOM 800 O O . GLN A 1 100 ? 7.155 -3.866 -30.642 1.00 90.88 100 GLN A O 1
ATOM 805 N N . ALA A 1 101 ? 6.875 -4.837 -32.648 1.00 91.56 101 ALA A N 1
ATOM 806 C CA . ALA A 1 101 ? 5.600 -5.479 -32.316 1.00 91.56 101 ALA A CA 1
ATOM 807 C C . ALA A 1 101 ? 5.702 -6.364 -31.058 1.00 91.56 101 ALA A C 1
ATOM 809 O O . ALA A 1 101 ? 4.878 -6.269 -30.151 1.00 91.56 101 ALA A O 1
ATOM 810 N N . ALA A 1 102 ? 6.769 -7.161 -30.942 1.00 90.69 102 ALA A N 1
ATOM 811 C CA . ALA A 1 102 ? 7.000 -7.995 -29.764 1.00 90.69 102 ALA A CA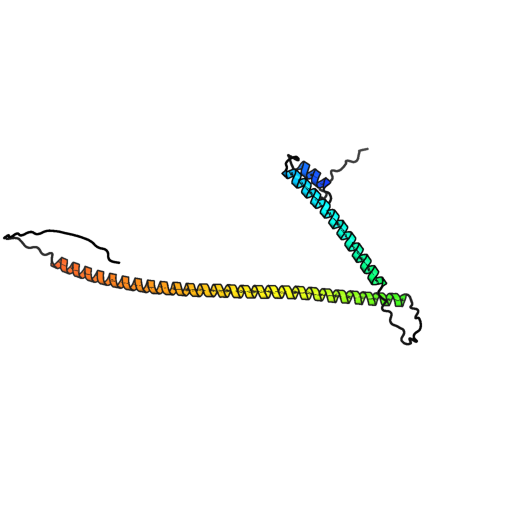 1
ATOM 812 C C . ALA A 1 102 ? 7.333 -7.197 -28.484 1.00 90.69 102 ALA A C 1
ATOM 814 O O . ALA A 1 102 ? 7.128 -7.714 -27.385 1.00 90.69 102 ALA A O 1
ATOM 815 N N . ARG A 1 103 ? 7.821 -5.948 -28.592 1.00 89.31 103 ARG A N 1
ATOM 816 C CA . ARG A 1 103 ? 7.972 -5.042 -27.435 1.00 89.31 103 ARG A CA 1
ATOM 817 C C . ARG A 1 103 ? 6.622 -4.507 -26.971 1.00 89.31 103 ARG A C 1
ATOM 819 O O . ARG A 1 103 ? 6.348 -4.601 -25.781 1.00 89.31 103 ARG A O 1
ATOM 826 N N . VAL A 1 104 ? 5.771 -4.052 -27.893 1.00 91.38 104 VAL A N 1
ATOM 827 C CA . VAL A 1 104 ? 4.409 -3.579 -27.576 1.00 91.38 104 VAL A CA 1
ATOM 828 C C . VAL A 1 104 ? 3.609 -4.682 -26.871 1.00 91.38 104 VAL A C 1
ATOM 830 O O . VAL A 1 104 ? 3.135 -4.479 -25.758 1.00 91.38 104 VAL A O 1
ATOM 833 N N . LEU A 1 105 ? 3.594 -5.902 -27.423 1.00 90.69 105 LEU A N 1
ATOM 834 C CA . LEU A 1 105 ? 2.940 -7.065 -26.798 1.00 90.69 105 LEU A CA 1
ATOM 835 C C . LEU A 1 105 ? 3.510 -7.425 -25.410 1.00 90.69 105 LEU A C 1
ATOM 837 O O . LEU A 1 105 ? 2.807 -7.976 -24.559 1.00 90.69 105 LEU A O 1
ATOM 841 N N . GLN A 1 106 ? 4.801 -7.172 -25.174 1.00 88.38 106 GLN A N 1
ATOM 842 C CA . GLN A 1 106 ? 5.438 -7.390 -23.872 1.00 88.38 106 GLN A CA 1
ATOM 843 C C . GLN A 1 106 ? 5.041 -6.301 -22.864 1.00 88.38 106 GLN A C 1
ATOM 845 O O . GLN A 1 106 ? 4.815 -6.622 -21.695 1.00 88.38 106 GLN A O 1
ATOM 850 N N . GLU A 1 107 ? 4.948 -5.047 -23.308 1.00 88.88 107 GLU A N 1
ATOM 851 C CA . GLU A 1 107 ? 4.515 -3.894 -22.514 1.00 88.88 107 GLU A CA 1
ATOM 852 C C . GLU A 1 107 ? 3.045 -4.038 -22.104 1.00 88.88 107 GLU A C 1
ATOM 854 O O . GLU A 1 107 ? 2.762 -4.012 -20.908 1.00 88.88 107 GLU A O 1
ATOM 859 N N . GLU A 1 108 ? 2.143 -4.359 -23.037 1.00 92.19 108 GLU A N 1
ATOM 860 C CA . GLU A 1 108 ? 0.729 -4.668 -22.762 1.00 92.19 108 GLU A CA 1
ATOM 861 C C . GLU A 1 108 ? 0.574 -5.766 -21.695 1.00 92.19 108 GLU A C 1
ATOM 863 O O . GLU A 1 108 ? -0.163 -5.607 -20.720 1.00 92.19 108 GLU A O 1
ATOM 868 N N . LYS A 1 109 ? 1.338 -6.863 -21.807 1.00 89.81 109 LYS A N 1
ATOM 869 C CA . LYS A 1 109 ? 1.340 -7.953 -20.814 1.00 89.81 109 LYS A CA 1
ATOM 870 C C . LYS A 1 109 ? 1.969 -7.566 -19.476 1.00 89.81 109 LYS A C 1
ATOM 872 O O . LYS A 1 109 ? 1.653 -8.181 -18.455 1.00 89.81 109 LYS A O 1
ATOM 877 N N . ASP A 1 110 ? 2.935 -6.648 -19.439 1.00 88.25 110 ASP A N 1
ATOM 878 C CA . ASP A 1 110 ? 3.485 -6.105 -18.187 1.00 88.25 110 ASP A CA 1
ATOM 879 C C . ASP A 1 110 ? 2.503 -5.095 -17.547 1.00 88.25 110 ASP A C 1
ATOM 881 O O . ASP A 1 110 ? 2.409 -5.057 -16.318 1.00 88.25 110 ASP A O 1
ATOM 885 N N . GLU A 1 111 ? 1.728 -4.338 -18.331 1.00 92.94 111 GLU A N 1
ATOM 886 C CA . GLU A 1 111 ? 0.645 -3.464 -17.857 1.00 92.94 111 GLU A CA 1
ATOM 887 C C . GLU A 1 111 ? -0.550 -4.245 -17.314 1.00 92.94 111 GLU A C 1
ATOM 889 O O . GLU A 1 111 ? -1.001 -3.972 -16.203 1.00 92.94 111 GLU A O 1
ATOM 894 N N . GLU A 1 112 ? -1.049 -5.247 -18.039 1.00 95.00 112 GLU A N 1
ATOM 895 C CA . GLU A 1 112 ? -2.190 -6.052 -17.594 1.00 95.00 112 GLU A CA 1
ATOM 896 C C . GLU A 1 112 ? -1.889 -6.717 -16.241 1.00 95.00 112 GLU A C 1
ATOM 898 O O . GLU A 1 112 ? -2.675 -6.630 -15.298 1.00 95.00 112 GLU A O 1
ATOM 903 N N . ARG A 1 113 ? -0.679 -7.274 -16.082 1.00 93.31 113 ARG A N 1
ATOM 904 C CA . ARG A 1 113 ? -0.208 -7.824 -14.799 1.00 93.31 113 ARG A CA 1
ATOM 905 C C . ARG A 1 113 ? -0.053 -6.772 -13.698 1.00 93.31 113 ARG A C 1
ATOM 907 O O . ARG A 1 113 ? -0.100 -7.140 -12.525 1.00 93.31 113 ARG A O 1
ATOM 914 N N . GLN A 1 114 ? 0.149 -5.495 -14.026 1.00 93.12 114 GLN A N 1
ATOM 915 C CA . GLN A 1 114 ? 0.123 -4.404 -13.044 1.00 93.12 114 GLN A CA 1
ATOM 916 C C . GLN A 1 114 ? -1.315 -4.055 -12.647 1.00 93.12 114 GLN A C 1
ATOM 918 O O . GLN A 1 114 ? -1.603 -4.033 -11.451 1.00 93.12 114 GLN A O 1
ATOM 923 N N . ARG A 1 115 ? -2.230 -3.910 -13.614 1.00 95.69 115 ARG A N 1
ATOM 924 C CA . ARG A 1 115 ? -3.663 -3.658 -13.373 1.00 95.69 115 ARG A CA 1
ATOM 925 C C . ARG A 1 115 ? -4.294 -4.775 -12.529 1.00 95.69 115 ARG A C 1
ATOM 927 O O . ARG A 1 115 ? -4.927 -4.500 -11.515 1.00 95.69 115 ARG A O 1
ATOM 934 N N . GLN A 1 116 ? -4.020 -6.043 -12.850 1.00 96.94 116 GLN A N 1
ATOM 935 C CA . GLN A 1 116 ? -4.463 -7.196 -12.051 1.00 96.94 116 GLN A CA 1
ATOM 936 C C . GLN A 1 116 ? -3.901 -7.191 -10.614 1.00 96.94 116 GLN A C 1
ATOM 938 O O . GLN A 1 116 ? -4.556 -7.679 -9.692 1.00 96.94 116 GLN A O 1
ATOM 943 N N . LYS A 1 117 ? -2.685 -6.668 -10.390 1.00 96.12 117 LYS A N 1
ATOM 944 C CA . LYS A 1 117 ? -2.119 -6.515 -9.037 1.00 96.12 117 LYS A CA 1
ATOM 945 C C . LYS A 1 117 ? -2.794 -5.380 -8.269 1.00 96.12 117 LYS A C 1
ATOM 947 O O . LYS A 1 117 ? -3.136 -5.595 -7.112 1.00 96.12 117 LYS A O 1
ATOM 952 N N . GLN A 1 118 ? -3.018 -4.235 -8.915 1.00 95.44 118 GLN A N 1
ATOM 953 C CA . GLN A 1 118 ? -3.721 -3.079 -8.345 1.00 95.44 118 GLN A CA 1
ATOM 954 C C . GLN A 1 118 ? -5.138 -3.464 -7.899 1.00 95.44 118 GLN A C 1
ATOM 956 O O . GLN A 1 118 ? -5.465 -3.329 -6.721 1.00 95.44 118 GLN A O 1
ATOM 961 N N . GLN A 1 119 ? -5.907 -4.116 -8.776 1.00 97.25 119 GLN A N 1
ATOM 962 C CA . GLN A 1 119 ? -7.234 -4.648 -8.448 1.00 97.25 119 GLN A CA 1
ATOM 963 C C . GLN A 1 119 ? -7.205 -5.621 -7.259 1.00 97.25 119 GLN A C 1
ATOM 965 O O . GLN A 1 119 ? -8.075 -5.570 -6.392 1.00 97.25 119 GLN A O 1
ATOM 970 N N . LYS A 1 120 ? -6.197 -6.502 -7.168 1.00 97.75 120 LYS A N 1
ATOM 971 C CA . LYS A 1 120 ? -6.044 -7.410 -6.017 1.00 97.75 120 LYS A CA 1
ATOM 972 C C . LYS A 1 120 ? -5.730 -6.664 -4.718 1.00 97.75 120 LYS A C 1
ATOM 974 O O . LYS A 1 120 ? -6.247 -7.061 -3.676 1.00 97.75 120 LYS A O 1
ATOM 979 N N . THR A 1 121 ? -4.923 -5.601 -4.759 1.00 95.62 121 THR A N 1
ATOM 980 C CA . THR A 1 121 ? -4.654 -4.768 -3.575 1.00 95.62 121 THR A CA 1
ATOM 981 C C . THR A 1 121 ? -5.875 -3.954 -3.151 1.00 95.62 121 THR A C 1
ATOM 983 O O . THR A 1 121 ? -6.207 -3.950 -1.971 1.00 95.62 121 THR A O 1
ATOM 986 N N . GLU A 1 122 ? -6.609 -3.360 -4.093 1.00 96.94 122 GLU A N 1
ATOM 987 C CA . GLU A 1 122 ? -7.861 -2.632 -3.830 1.00 96.94 122 GLU A CA 1
ATOM 988 C C . GLU A 1 122 ? -8.921 -3.555 -3.213 1.00 96.94 122 GLU A C 1
ATOM 990 O O . GLU A 1 122 ? -9.503 -3.245 -2.175 1.00 96.94 122 GLU A O 1
ATOM 995 N N . GLN A 1 123 ? -9.110 -4.753 -3.780 1.00 97.62 123 GLN A N 1
ATOM 996 C CA . GLN A 1 123 ? -10.008 -5.765 -3.218 1.00 97.62 123 GLN A CA 1
ATOM 997 C C . GLN A 1 123 ? -9.575 -6.244 -1.825 1.00 97.62 123 GLN A C 1
ATOM 999 O O . GLN A 1 123 ? -10.437 -6.597 -1.020 1.00 97.62 123 GLN A O 1
ATOM 1004 N N . ALA A 1 124 ? -8.274 -6.288 -1.524 1.00 98.06 124 ALA A N 1
ATOM 1005 C CA . ALA A 1 124 ? -7.791 -6.629 -0.187 1.00 98.06 124 ALA A CA 1
ATOM 1006 C C . ALA A 1 124 ? -8.136 -5.526 0.828 1.00 98.06 124 ALA A C 1
ATOM 1008 O O . ALA A 1 124 ? -8.716 -5.837 1.868 1.00 98.06 124 ALA A O 1
ATOM 1009 N N . ILE A 1 125 ? -7.879 -4.259 0.484 1.00 97.62 125 ILE A N 1
ATOM 1010 C CA . ILE A 1 125 ? -8.200 -3.084 1.312 1.00 97.62 125 ILE A CA 1
ATOM 1011 C C . ILE A 1 125 ? -9.706 -3.035 1.615 1.00 97.62 125 ILE A C 1
ATOM 1013 O O . ILE A 1 125 ? -10.098 -3.055 2.782 1.00 97.62 125 ILE A O 1
ATOM 1017 N N . LEU A 1 126 ? -10.558 -3.120 0.586 1.00 97.69 126 LEU A N 1
ATOM 1018 C CA . LEU A 1 126 ? -12.019 -3.128 0.746 1.00 97.69 126 LEU A CA 1
ATOM 1019 C C . LEU A 1 126 ? -12.512 -4.283 1.637 1.00 97.69 126 LEU A C 1
ATOM 1021 O O . LEU A 1 126 ? -13.448 -4.122 2.421 1.00 97.69 126 LEU A O 1
ATOM 1025 N N . ARG A 1 127 ? -11.887 -5.467 1.553 1.00 97.81 127 ARG A N 1
ATOM 1026 C CA . ARG A 1 127 ? -12.219 -6.609 2.425 1.00 97.81 127 ARG A CA 1
ATOM 1027 C C . ARG A 1 127 ? -11.809 -6.373 3.876 1.00 97.81 127 ARG A C 1
ATOM 1029 O O . ARG A 1 127 ? -12.491 -6.875 4.768 1.00 97.81 127 ARG A O 1
ATOM 1036 N N . GLU A 1 128 ? -10.715 -5.663 4.135 1.00 97.62 128 GLU A N 1
ATOM 1037 C CA . GLU A 1 128 ? -10.309 -5.295 5.494 1.00 97.62 128 GLU A CA 1
ATOM 1038 C C . GLU A 1 128 ? -11.227 -4.228 6.094 1.00 97.62 128 GLU A C 1
ATOM 1040 O O . GLU A 1 128 ? -11.661 -4.380 7.235 1.00 97.62 128 GLU A O 1
ATOM 1045 N N . GLU A 1 129 ? -11.599 -3.209 5.323 1.00 97.50 129 GLU A N 1
ATOM 1046 C CA . GLU A 1 129 ? -12.565 -2.181 5.734 1.00 97.50 129 GLU A CA 1
ATOM 1047 C C . GLU A 1 129 ? -13.930 -2.795 6.070 1.00 97.50 129 GLU A C 1
ATOM 1049 O O . GLU A 1 129 ? -14.451 -2.589 7.166 1.00 97.50 129 GLU A O 1
ATOM 1054 N N . GLN A 1 130 ? -14.464 -3.656 5.197 1.00 98.00 130 GLN A N 1
ATOM 1055 C CA . GLN A 1 130 ? -15.714 -4.379 5.462 1.00 98.00 130 GLN A CA 1
ATOM 1056 C C . GLN A 1 130 ? -15.634 -5.291 6.695 1.00 98.00 130 GLN A C 1
ATOM 1058 O O . GLN A 1 130 ? -16.646 -5.498 7.369 1.00 98.00 130 GLN A O 1
ATOM 1063 N N . LYS A 1 131 ? -14.463 -5.868 7.002 1.00 98.25 131 LYS A N 1
ATOM 1064 C CA . LYS A 1 131 ? -14.259 -6.651 8.232 1.00 98.25 131 LYS A CA 1
ATOM 1065 C C . LYS A 1 131 ? -14.278 -5.758 9.473 1.00 98.25 131 LYS A C 1
ATOM 1067 O O . LYS A 1 131 ? -14.933 -6.135 10.441 1.00 98.25 131 LYS A O 1
ATOM 1072 N N . LYS A 1 132 ? -13.614 -4.595 9.435 1.00 97.69 132 LYS A N 1
ATOM 1073 C CA . LYS A 1 132 ? -13.600 -3.610 10.533 1.00 97.69 132 LYS A CA 1
ATOM 1074 C C . LYS A 1 132 ? -15.011 -3.101 10.831 1.00 97.69 132 LYS A C 1
ATOM 1076 O O . LYS A 1 132 ? -15.498 -3.323 11.934 1.00 97.69 132 LYS A O 1
ATOM 1081 N N . GLN A 1 133 ? -15.726 -2.614 9.815 1.00 97.12 133 GLN A N 1
ATOM 1082 C CA . GLN A 1 133 ? -17.121 -2.166 9.942 1.00 97.12 133 GLN A CA 1
ATOM 1083 C C . GLN A 1 133 ? -18.039 -3.258 10.522 1.00 97.12 133 GLN A C 1
ATOM 1085 O O . GLN A 1 133 ? -18.857 -3.003 11.403 1.00 97.12 133 GLN A O 1
ATOM 1090 N N . LYS A 1 134 ? -17.901 -4.514 10.068 1.00 97.81 134 LYS A N 1
ATOM 1091 C CA . LYS A 1 134 ? -18.679 -5.641 10.617 1.00 97.81 134 LYS A CA 1
ATOM 1092 C C . LYS A 1 134 ? -18.319 -5.967 12.068 1.00 97.81 134 LYS A C 1
ATOM 1094 O O . LYS A 1 134 ? -19.206 -6.387 12.810 1.00 97.81 134 LYS A O 1
ATOM 1099 N N . ALA A 1 135 ? -17.059 -5.799 12.469 1.00 97.56 135 ALA A N 1
ATOM 1100 C CA . ALA A 1 135 ? -16.624 -5.985 13.850 1.00 97.56 135 ALA A CA 1
ATOM 1101 C C . ALA A 1 135 ? -17.173 -4.875 14.761 1.00 97.56 135 ALA A C 1
ATOM 1103 O O . ALA A 1 135 ? -17.783 -5.190 15.781 1.00 97.56 135 ALA A O 1
ATOM 1104 N N . GLU A 1 136 ? -17.059 -3.611 14.347 1.00 97.56 136 GLU A N 1
ATOM 1105 C CA . GLU A 1 136 ? -17.595 -2.429 15.041 1.00 97.56 136 GLU A CA 1
ATOM 1106 C C . GLU A 1 136 ? -19.109 -2.560 15.274 1.00 97.56 136 GLU A C 1
ATOM 1108 O O . GLU A 1 136 ? -19.564 -2.577 16.418 1.00 97.56 136 GLU A O 1
ATOM 1113 N N . MET A 1 137 ? -19.885 -2.826 14.216 1.00 97.06 137 MET A N 1
ATOM 1114 C CA . MET A 1 137 ? -21.336 -3.068 14.300 1.00 97.06 137 MET A CA 1
ATOM 1115 C C . MET A 1 137 ? -21.712 -4.240 15.227 1.00 97.06 137 MET A C 1
ATOM 1117 O O . MET A 1 137 ? -22.823 -4.294 15.765 1.00 97.06 137 MET A O 1
ATOM 1121 N N . LEU A 1 138 ? -20.827 -5.228 15.389 1.00 97.50 138 LEU A N 1
ATOM 1122 C CA . LEU A 1 138 ? -21.044 -6.379 16.265 1.00 97.50 138 LEU A CA 1
ATOM 1123 C C . LEU A 1 138 ? -20.657 -6.070 17.719 1.00 97.50 138 LEU A C 1
ATOM 1125 O O . LEU A 1 138 ? -21.309 -6.576 18.637 1.00 97.50 138 LEU A O 1
ATOM 1129 N N . GLU A 1 139 ? -19.660 -5.215 17.949 1.00 96.44 139 GLU A N 1
ATOM 1130 C CA . GLU A 1 139 ? -19.366 -4.648 19.266 1.00 96.44 139 GLU A CA 1
ATOM 1131 C C . GLU A 1 139 ? -20.468 -3.714 19.757 1.00 96.44 139 GLU A C 1
ATOM 1133 O O . GLU A 1 139 ? -20.914 -3.866 20.892 1.00 96.44 139 GLU A O 1
ATOM 1138 N N . GLU A 1 140 ? -20.971 -2.807 18.921 1.00 96.44 140 GLU A N 1
ATOM 1139 C CA . GLU A 1 140 ? -22.088 -1.928 19.280 1.00 96.44 140 GLU A CA 1
ATOM 1140 C C . GLU A 1 140 ? -23.317 -2.736 19.702 1.00 96.44 140 GLU A C 1
ATOM 1142 O O . GLU A 1 140 ? -23.880 -2.504 20.772 1.00 96.44 140 GLU A O 1
ATOM 1147 N N . LYS A 1 141 ? -23.670 -3.780 18.938 1.00 97.44 141 LYS A N 1
ATOM 1148 C CA . LYS A 1 141 ? -24.748 -4.713 19.304 1.00 97.44 141 LYS A CA 1
ATOM 1149 C C . LYS A 1 141 ? -24.484 -5.445 20.623 1.00 97.44 141 LYS A C 1
ATOM 1151 O O . LYS A 1 141 ? -25.435 -5.735 21.349 1.00 97.44 141 LYS A O 1
ATOM 1156 N N . LYS A 1 142 ? -23.227 -5.753 20.969 1.00 97.75 142 LYS A N 1
ATOM 1157 C CA . LYS A 1 142 ? -22.875 -6.295 22.296 1.00 97.75 142 LYS A CA 1
ATOM 1158 C C . LYS A 1 142 ? -23.069 -5.239 23.389 1.00 97.75 142 LYS A C 1
ATOM 1160 O O . LYS A 1 142 ? -23.712 -5.549 24.387 1.00 97.75 142 LYS A O 1
ATOM 1165 N N . ARG A 1 143 ? -22.589 -4.005 23.191 1.00 97.62 143 ARG A N 1
ATOM 1166 C CA . ARG A 1 143 ? -22.734 -2.887 24.145 1.00 97.62 143 ARG A CA 1
ATOM 1167 C C . ARG A 1 143 ? -24.210 -2.571 24.413 1.00 97.62 143 ARG A C 1
ATOM 1169 O O . ARG A 1 143 ? -24.625 -2.568 25.566 1.00 97.62 143 ARG A O 1
ATOM 1176 N N . GLN A 1 144 ? -25.028 -2.449 23.365 1.00 96.62 144 GLN A N 1
ATOM 1177 C CA . GLN A 1 144 ? -26.484 -2.267 23.467 1.00 96.62 144 GLN A CA 1
ATOM 1178 C C . GLN A 1 144 ? -27.162 -3.393 24.265 1.00 96.62 144 GLN A C 1
ATOM 1180 O O . GLN A 1 144 ? -28.014 -3.124 25.107 1.00 96.62 144 GLN A O 1
ATOM 1185 N N . ARG A 1 145 ? -26.763 -4.657 24.057 1.00 97.00 145 ARG A N 1
ATOM 1186 C CA . ARG A 1 145 ? -27.284 -5.803 24.829 1.00 97.00 145 ARG A CA 1
ATOM 1187 C C . ARG A 1 145 ? -26.888 -5.776 26.305 1.00 97.00 145 ARG A C 1
ATOM 1189 O O . ARG A 1 145 ? -27.641 -6.307 27.114 1.00 97.00 145 ARG A O 1
ATOM 1196 N N . LEU A 1 146 ? -25.727 -5.220 26.655 1.00 97.31 146 LEU A N 1
ATOM 1197 C CA . LEU A 1 146 ? -25.322 -5.042 28.053 1.00 97.31 146 LEU A CA 1
ATOM 1198 C C . LEU A 1 146 ? -26.132 -3.917 28.707 1.00 97.31 146 LEU A C 1
ATOM 1200 O O . LEU A 1 146 ? -26.749 -4.153 29.738 1.00 97.31 146 LEU A O 1
ATOM 1204 N N . ILE A 1 147 ? -26.246 -2.759 28.050 1.00 97.38 147 ILE A N 1
ATOM 1205 C CA . ILE A 1 147 ? -27.059 -1.626 28.526 1.00 97.38 147 ILE A CA 1
ATOM 1206 C C . ILE A 1 147 ? -28.526 -2.047 28.729 1.00 97.38 147 ILE A C 1
ATOM 1208 O O . ILE A 1 147 ? -29.104 -1.799 29.780 1.00 97.38 147 ILE A O 1
ATOM 1212 N N . ALA A 1 148 ? -29.116 -2.776 27.777 1.00 97.06 148 ALA A N 1
ATOM 1213 C CA . ALA A 1 148 ? -30.489 -3.276 27.894 1.00 97.06 148 ALA A CA 1
ATOM 1214 C C . ALA A 1 148 ? -30.680 -4.347 28.990 1.00 97.06 148 ALA A C 1
ATOM 1216 O O . ALA A 1 148 ? -31.806 -4.570 29.436 1.00 97.06 148 ALA A O 1
ATOM 1217 N N . LYS A 1 149 ? -29.613 -5.035 29.422 1.00 97.69 149 LYS A N 1
ATOM 1218 C CA . LYS A 1 149 ? -29.657 -5.909 30.606 1.00 97.69 149 LYS A CA 1
ATOM 1219 C C . LYS A 1 149 ? -29.610 -5.092 31.891 1.00 97.69 149 LYS A C 1
ATOM 1221 O O . LYS A 1 149 ? -30.399 -5.379 32.780 1.00 97.69 149 LYS A O 1
ATOM 1226 N N . GLU A 1 150 ? -28.734 -4.093 31.952 1.00 96.56 150 GLU A N 1
ATOM 1227 C CA . GLU A 1 150 ? -28.582 -3.203 33.106 1.00 96.56 150 GLU A CA 1
ATOM 1228 C C . GLU A 1 150 ? -29.898 -2.477 33.414 1.00 96.56 150 GLU A C 1
ATOM 1230 O O . GLU A 1 150 ? -30.421 -2.587 34.520 1.00 96.56 150 GLU A O 1
ATOM 1235 N N . ILE A 1 151 ? -30.508 -1.865 32.391 1.00 96.94 151 ILE A N 1
ATOM 1236 C CA . ILE A 1 151 ? -31.820 -1.206 32.491 1.00 96.94 151 ILE A CA 1
ATOM 1237 C C . ILE A 1 151 ? -32.877 -2.180 33.029 1.00 96.94 151 ILE A C 1
ATOM 1239 O O . ILE A 1 151 ? -33.559 -1.862 33.993 1.00 96.94 151 ILE A O 1
ATOM 1243 N N . ARG A 1 152 ? -32.959 -3.410 32.501 1.00 96.81 152 ARG A N 1
ATOM 1244 C CA . ARG A 1 152 ? -33.909 -4.434 32.985 1.00 96.81 152 ARG A CA 1
ATOM 1245 C C . ARG A 1 152 ? -33.668 -4.907 34.419 1.00 96.81 152 ARG A C 1
ATOM 1247 O O . ARG A 1 152 ? -34.573 -5.495 35.011 1.00 96.81 152 ARG A O 1
ATOM 1254 N N . VAL A 1 153 ? -32.455 -4.766 34.948 1.00 97.19 153 VAL A N 1
ATOM 1255 C CA . VAL A 1 153 ? -32.156 -5.068 36.355 1.00 97.19 153 VAL A CA 1
ATOM 1256 C C . VAL A 1 153 ? -32.580 -3.887 37.223 1.00 97.19 153 VAL A C 1
ATOM 1258 O O . VAL A 1 153 ? -33.303 -4.100 38.192 1.00 97.19 153 VAL A O 1
ATOM 1261 N N . GLN A 1 154 ? -32.239 -2.660 36.826 1.00 96.12 154 GLN A N 1
ATOM 1262 C CA . GLN A 1 154 ? -32.656 -1.433 37.512 1.00 96.12 154 GLN A CA 1
ATOM 1263 C C . GLN A 1 154 ? -34.184 -1.281 37.546 1.00 96.12 154 GLN A C 1
ATOM 1265 O O . GLN A 1 154 ? -34.745 -1.077 38.613 1.00 96.12 154 GLN A O 1
ATOM 1270 N N . GLU A 1 155 ? -34.883 -1.494 36.427 1.00 96.38 155 GLU A N 1
ATOM 1271 C CA . GLU A 1 155 ? -36.354 -1.502 36.357 1.00 96.38 155 GLU A CA 1
ATOM 1272 C C . GLU A 1 155 ? -36.975 -2.464 37.380 1.00 96.38 155 GLU A C 1
ATOM 1274 O O . GLU A 1 155 ? -37.948 -2.114 38.039 1.00 96.38 155 GLU A O 1
ATOM 1279 N N . LYS A 1 156 ? -36.398 -3.661 37.556 1.00 97.12 156 LYS A N 1
ATOM 1280 C CA . LYS A 1 156 ? -36.885 -4.654 38.527 1.00 97.12 156 LYS A CA 1
ATOM 1281 C C . LYS A 1 156 ? -36.594 -4.283 39.977 1.00 97.12 156 LYS A C 1
ATOM 1283 O O . LYS A 1 156 ? -37.394 -4.635 40.840 1.00 97.12 156 LYS A O 1
ATOM 1288 N N . ILE A 1 157 ? -35.462 -3.632 40.242 1.00 96.50 157 ILE A N 1
ATOM 1289 C CA . ILE A 1 157 ? -35.120 -3.117 41.574 1.00 96.50 157 ILE A CA 1
ATOM 1290 C C . ILE A 1 157 ? -36.099 -1.995 41.925 1.00 96.50 157 ILE A C 1
ATOM 1292 O O . ILE A 1 157 ? -36.833 -2.127 42.899 1.00 96.50 157 ILE A O 1
ATOM 1296 N N . ASN A 1 158 ? -36.225 -0.991 41.057 1.00 95.75 158 ASN A N 1
ATOM 1297 C CA . ASN A 1 158 ? -37.141 0.135 41.233 1.00 95.75 158 ASN A CA 1
ATOM 1298 C C . ASN A 1 158 ? -38.604 -0.331 41.377 1.00 95.75 158 ASN A C 1
ATOM 1300 O O . ASN A 1 158 ? -39.338 0.187 42.211 1.00 95.75 158 ASN A O 1
ATOM 1304 N N . GLU A 1 159 ? -39.048 -1.329 40.600 1.00 96.81 159 GLU A N 1
ATOM 1305 C CA . GLU A 1 159 ? -40.402 -1.887 40.734 1.00 96.81 159 GLU A CA 1
ATOM 1306 C C . GLU A 1 159 ? -40.588 -2.643 42.065 1.00 96.81 159 GLU A C 1
ATOM 1308 O O . GLU A 1 159 ? -41.671 -2.606 42.651 1.00 96.81 159 GLU A O 1
ATOM 1313 N N . ALA A 1 160 ? -39.558 -3.326 42.574 1.00 95.69 160 ALA A N 1
ATOM 1314 C CA . ALA A 1 160 ? -39.610 -3.973 43.884 1.00 95.69 160 ALA A CA 1
ATOM 1315 C C . ALA A 1 160 ? -39.641 -2.946 45.031 1.00 95.69 160 ALA A C 1
ATOM 1317 O O . ALA A 1 160 ? -40.445 -3.094 45.952 1.00 95.69 160 ALA A O 1
ATOM 1318 N N . GLU A 1 161 ? -38.834 -1.888 44.939 1.00 94.69 161 GLU A N 1
ATOM 1319 C CA . GLU A 1 161 ? -38.816 -0.764 45.882 1.00 94.69 161 GLU A CA 1
ATOM 1320 C C . GLU A 1 161 ? -40.173 -0.049 45.908 1.00 94.69 161 GLU A C 1
ATOM 1322 O O . GLU A 1 161 ? -40.797 0.039 46.964 1.00 94.69 161 GLU A O 1
ATOM 1327 N N . GLU A 1 162 ? -40.716 0.336 44.749 1.00 95.31 162 GLU A N 1
ATOM 1328 C CA . GLU A 1 162 ? -42.025 0.996 44.645 1.00 95.31 162 GLU A CA 1
ATOM 1329 C C . GLU A 1 162 ? -43.168 0.104 45.183 1.00 95.31 162 GLU A C 1
ATOM 1331 O O . GLU A 1 162 ? -44.145 0.588 45.766 1.00 95.31 162 GLU A O 1
ATOM 1336 N N . ARG A 1 163 ? -43.063 -1.226 45.032 1.00 95.75 163 ARG A N 1
ATOM 1337 C CA . ARG A 1 163 ? -44.009 -2.182 45.637 1.00 95.75 163 ARG A CA 1
ATOM 1338 C C . ARG A 1 163 ? -43.910 -2.196 47.163 1.00 95.75 163 ARG A C 1
ATOM 1340 O O . ARG A 1 163 ? -44.962 -2.216 47.807 1.00 95.75 163 ARG A O 1
ATOM 1347 N N . GLU A 1 164 ? -42.713 -2.173 47.746 1.00 94.06 164 GLU A N 1
ATOM 1348 C CA . GLU A 1 164 ? -42.542 -2.101 49.204 1.00 94.06 164 GLU A CA 1
ATOM 1349 C C . GLU A 1 164 ? -42.952 -0.732 49.767 1.00 94.06 164 GLU A C 1
ATOM 1351 O O . GLU A 1 164 ? -43.709 -0.688 50.736 1.00 94.06 164 GLU A O 1
ATOM 1356 N N . GLU A 1 165 ? -42.619 0.382 49.110 1.00 94.00 165 GLU A N 1
ATOM 1357 C CA . GLU A 1 165 ? -43.133 1.713 49.469 1.00 94.00 165 GLU A CA 1
ATOM 1358 C C . GLU A 1 165 ? -44.669 1.739 49.485 1.00 94.00 165 GLU A C 1
ATOM 1360 O O . GLU A 1 165 ? -45.289 2.189 50.454 1.00 94.00 165 GLU A O 1
ATOM 1365 N N . LYS A 1 166 ? -45.317 1.168 48.458 1.00 96.00 166 LYS A N 1
ATOM 1366 C CA . LYS A 1 166 ? -46.782 1.015 48.410 1.00 96.00 166 LYS A CA 1
ATOM 1367 C C . LYS A 1 166 ? -47.322 0.143 49.548 1.00 96.00 166 LYS A C 1
ATOM 1369 O O . LYS A 1 166 ? -48.453 0.374 49.985 1.00 96.00 166 LYS A O 1
ATOM 1374 N N . ARG A 1 167 ? -46.573 -0.851 50.044 1.00 95.81 167 ARG A N 1
ATOM 1375 C CA . ARG A 1 167 ? -46.961 -1.660 51.217 1.00 95.81 167 ARG A CA 1
ATOM 1376 C C . ARG A 1 167 ? -46.824 -0.862 52.512 1.00 95.81 167 ARG A C 1
ATOM 1378 O O . ARG A 1 167 ? -47.792 -0.819 53.274 1.00 95.81 167 ARG A O 1
ATOM 1385 N N . ILE A 1 168 ? -45.698 -0.182 52.716 1.00 94.75 168 ILE A N 1
ATOM 1386 C CA . ILE A 1 168 ? -45.431 0.672 53.883 1.00 94.75 168 ILE A CA 1
ATOM 1387 C C . ILE A 1 168 ? -46.479 1.791 53.968 1.00 94.75 168 ILE A C 1
ATOM 1389 O O . ILE A 1 168 ? -47.138 1.944 54.995 1.00 94.75 168 ILE A O 1
ATOM 1393 N N . ALA A 1 169 ? -46.749 2.499 52.867 1.00 94.88 169 ALA A N 1
ATOM 1394 C CA . ALA A 1 169 ? -47.761 3.556 52.813 1.00 94.88 169 ALA A CA 1
ATOM 1395 C C . ALA A 1 169 ? -49.182 3.048 53.134 1.00 94.88 169 ALA A C 1
ATOM 1397 O O . ALA A 1 169 ? -49.958 3.732 53.807 1.00 94.88 169 ALA A O 1
ATOM 1398 N N . ARG A 1 170 ? -49.538 1.826 52.701 1.00 95.44 170 ARG A N 1
ATOM 1399 C CA . ARG A 1 170 ? -50.813 1.183 53.075 1.00 95.44 170 ARG A CA 1
ATOM 1400 C C . ARG A 1 170 ? -50.870 0.857 54.568 1.00 95.44 170 ARG A C 1
ATOM 1402 O O . ARG A 1 170 ? -51.904 1.106 55.185 1.00 95.44 170 ARG A O 1
ATOM 1409 N N . GLN A 1 171 ? -49.791 0.326 55.145 1.00 95.38 171 GLN A N 1
ATOM 1410 C CA . GLN A 1 171 ? -49.712 0.010 56.576 1.00 95.38 171 GLN A CA 1
ATOM 1411 C C . GLN A 1 171 ? -49.790 1.276 57.439 1.00 95.38 171 GLN A C 1
ATOM 1413 O O . GLN A 1 171 ? -50.637 1.342 58.330 1.00 95.38 171 GLN A O 1
ATOM 1418 N N . ALA A 1 172 ? -49.011 2.311 57.113 1.00 94.12 172 ALA A N 1
ATOM 1419 C CA . ALA A 1 172 ? -49.046 3.607 57.791 1.00 94.12 172 ALA A CA 1
ATOM 1420 C C . ALA A 1 172 ? -50.448 4.243 57.735 1.00 94.12 172 ALA A C 1
ATOM 1422 O O . ALA A 1 172 ? -50.974 4.696 58.751 1.00 94.12 172 ALA A O 1
ATOM 1423 N N . LYS A 1 173 ? -51.122 4.194 56.575 1.00 95.50 173 LYS A N 1
ATOM 1424 C CA . LYS A 1 173 ? -52.510 4.667 56.438 1.00 95.50 173 LYS A CA 1
ATOM 1425 C C . LYS A 1 173 ? -53.492 3.881 57.316 1.00 95.50 173 LYS A C 1
ATOM 1427 O O . LYS A 1 173 ? -54.410 4.481 57.874 1.00 95.50 173 LYS A O 1
ATOM 1432 N N . GLN A 1 174 ? -53.321 2.563 57.451 1.00 94.69 174 GLN A N 1
ATOM 1433 C CA . GLN A 1 174 ? -54.155 1.737 58.333 1.00 94.69 174 GLN A CA 1
ATOM 1434 C C . GLN A 1 174 ? -53.904 2.025 59.820 1.00 94.69 174 GLN A C 1
ATOM 1436 O O . GLN A 1 174 ? -54.865 2.067 60.585 1.00 94.69 174 GLN A O 1
ATOM 1441 N N . GLN A 1 175 ? -52.650 2.233 60.233 1.00 93.25 175 GLN A N 1
ATOM 1442 C CA . GLN A 1 175 ? -52.304 2.644 61.601 1.00 93.25 175 GLN A CA 1
ATOM 1443 C C . GLN A 1 175 ? -52.949 3.995 61.932 1.00 93.25 175 GLN A C 1
ATOM 1445 O O . GLN A 1 175 ? -53.781 4.072 62.830 1.00 93.25 175 GLN A O 1
ATOM 1450 N N . LEU A 1 176 ? -52.717 5.007 61.093 1.00 92.00 176 LEU A N 1
ATOM 1451 C CA . LEU A 1 176 ? -53.251 6.357 61.276 1.00 92.00 176 LEU A CA 1
ATOM 1452 C C . LEU A 1 176 ? -54.796 6.378 61.323 1.00 92.00 176 LEU A C 1
ATOM 1454 O O . LEU A 1 176 ? -55.393 7.127 62.096 1.00 92.00 176 LEU A O 1
ATOM 1458 N N . GLN A 1 177 ? -55.476 5.504 60.568 1.00 91.56 177 GLN A N 1
ATOM 1459 C CA . GLN A 1 177 ? -56.928 5.310 60.695 1.00 91.56 177 GLN A CA 1
ATOM 1460 C C . GLN A 1 177 ? -57.355 4.716 62.048 1.00 91.56 177 GLN A C 1
ATOM 1462 O O . GLN A 1 177 ? -58.373 5.150 62.592 1.00 91.56 177 GLN A O 1
ATOM 1467 N N . LYS A 1 178 ? -56.610 3.748 62.599 1.00 92.62 178 LYS A N 1
ATOM 1468 C CA . LYS A 1 178 ? -56.872 3.184 63.937 1.00 92.62 178 LYS A CA 1
ATOM 1469 C C . LYS A 1 178 ? -56.653 4.239 65.024 1.00 92.62 178 LYS A C 1
ATOM 1471 O O . LYS A 1 178 ? -57.511 4.389 65.889 1.00 92.62 178 LYS A O 1
ATOM 1476 N N . ASP A 1 179 ? -55.592 5.033 64.925 1.00 88.00 179 ASP A N 1
ATOM 1477 C CA . ASP A 1 179 ? -55.259 6.077 65.904 1.00 88.00 179 ASP A CA 1
ATOM 1478 C C . ASP A 1 179 ? -56.301 7.212 65.918 1.00 88.00 179 ASP A C 1
ATOM 1480 O O . ASP A 1 179 ? -56.710 7.698 66.979 1.00 88.00 179 ASP A O 1
ATOM 1484 N N . ILE A 1 180 ? -56.843 7.579 64.749 1.00 85.56 180 ILE A N 1
ATOM 1485 C CA . ILE A 1 180 ? -57.994 8.494 64.645 1.00 85.56 180 ILE A CA 1
ATOM 1486 C C . ILE A 1 180 ? -59.254 7.896 65.299 1.00 85.56 180 ILE A C 1
ATOM 1488 O O . ILE A 1 180 ? -60.014 8.620 65.942 1.00 85.56 180 ILE A O 1
ATOM 1492 N N . GLN A 1 181 ? -59.508 6.591 65.165 1.00 84.00 181 GLN A N 1
ATOM 1493 C CA . GLN A 1 181 ? -60.654 5.947 65.826 1.00 84.00 181 GLN A CA 1
ATOM 1494 C C . GLN A 1 181 ? -60.478 5.876 67.353 1.00 84.00 181 GLN A C 1
ATOM 1496 O O . GLN A 1 181 ? -61.429 6.143 68.093 1.00 84.00 181 GLN A O 1
ATOM 1501 N N . LEU A 1 182 ? -59.268 5.574 67.832 1.00 79.50 182 LEU A N 1
ATOM 1502 C CA . LEU A 1 182 ? -58.940 5.523 69.260 1.00 79.50 182 LEU A CA 1
ATOM 1503 C C . LEU A 1 182 ? -59.032 6.907 69.918 1.00 79.50 182 LEU A C 1
ATOM 1505 O O . LEU A 1 182 ? -59.682 7.048 70.954 1.00 79.50 182 LEU A O 1
ATOM 1509 N N . SER A 1 183 ? -58.471 7.947 69.296 1.00 76.38 183 SER A N 1
ATOM 1510 C CA . SER A 1 183 ? -58.541 9.323 69.817 1.00 76.38 183 SER A CA 1
ATOM 1511 C C . SER A 1 183 ? -59.971 9.886 69.852 1.00 76.38 183 SER A C 1
ATOM 1513 O O . SER A 1 183 ? -60.324 10.611 70.789 1.00 76.38 183 SER A O 1
ATOM 1515 N N . LYS A 1 184 ? -60.841 9.493 68.907 1.00 71.69 184 LYS A N 1
ATOM 1516 C CA . LYS A 1 184 ? -62.286 9.789 68.957 1.00 71.69 184 LYS A CA 1
ATOM 1517 C C . LYS A 1 184 ? -62.982 9.108 70.143 1.00 71.69 184 LYS A C 1
ATOM 1519 O O . LYS A 1 184 ? -63.687 9.781 70.890 1.00 71.69 184 LYS A O 1
ATOM 1524 N N . LYS A 1 185 ? -62.722 7.818 70.398 1.00 61.34 185 LYS A N 1
ATOM 1525 C CA . LYS A 1 185 ? -63.230 7.134 71.609 1.00 61.34 185 LYS A CA 1
ATOM 1526 C C . LYS A 1 185 ? -62.725 7.781 72.905 1.00 61.34 185 LYS A C 1
ATOM 1528 O O . LYS A 1 185 ? -63.510 7.985 73.829 1.00 61.34 185 LYS A O 1
ATOM 1533 N N . GLY A 1 186 ? -61.447 8.159 72.958 1.00 58.16 186 GLY A N 1
ATOM 1534 C CA . GLY A 1 186 ? -60.857 8.842 74.113 1.00 58.16 186 GLY A CA 1
ATOM 1535 C C . GLY A 1 186 ? -61.465 10.224 74.379 1.00 58.16 186 GLY A C 1
ATOM 1536 O O . GLY A 1 186 ? -61.678 10.592 75.533 1.00 58.16 186 GLY A O 1
ATOM 1537 N N . THR A 1 187 ? -61.817 10.983 73.335 1.00 54.81 187 THR A N 1
ATOM 1538 C CA . THR A 1 187 ? -62.493 12.284 73.498 1.00 54.81 187 THR A CA 1
ATOM 1539 C C . THR A 1 187 ? -63.963 12.155 73.901 1.00 54.81 187 THR A C 1
ATOM 1541 O O . THR A 1 187 ? -64.430 12.976 74.690 1.00 54.81 187 THR A O 1
ATOM 1544 N N . GLU A 1 188 ? -64.681 11.114 73.468 1.00 51.91 188 GLU A N 1
ATOM 1545 C CA . GLU A 1 188 ? -66.029 10.823 73.984 1.00 51.91 188 GLU A CA 1
ATOM 1546 C C . GLU A 1 188 ? -66.014 10.405 75.460 1.00 51.91 188 GLU A C 1
ATOM 1548 O O . GLU A 1 188 ? -66.822 10.907 76.243 1.00 51.91 188 GLU A O 1
ATOM 1553 N N . GLN A 1 189 ? -65.065 9.560 75.878 1.00 51.41 189 GLN A N 1
ATOM 1554 C CA . GLN A 1 189 ? -64.901 9.201 77.292 1.00 51.41 189 GLN A CA 1
ATOM 1555 C C . GLN A 1 189 ? -64.504 10.412 78.148 1.00 51.41 189 GLN A C 1
ATOM 1557 O O . GLN A 1 189 ? -65.093 10.629 79.206 1.00 51.41 189 GLN A O 1
ATOM 1562 N N . ARG A 1 190 ? -63.583 11.263 77.674 1.00 49.47 190 ARG A N 1
ATOM 1563 C CA . ARG A 1 190 ? -63.158 12.465 78.412 1.00 49.47 190 ARG A CA 1
ATOM 1564 C C . ARG A 1 190 ? -64.272 13.513 78.539 1.00 49.47 190 ARG A C 1
ATOM 1566 O O . ARG A 1 190 ? -64.363 14.148 79.581 1.00 49.47 190 ARG A O 1
ATOM 1573 N N . ARG A 1 191 ? -65.167 13.631 77.545 1.00 51.16 191 ARG A N 1
ATOM 1574 C CA . ARG A 1 191 ? -66.407 14.435 77.639 1.00 51.16 191 ARG A CA 1
ATOM 1575 C C . ARG A 1 191 ? -67.437 13.858 78.617 1.00 51.16 191 ARG A C 1
ATOM 1577 O O . ARG A 1 191 ? -68.275 14.601 79.115 1.00 51.16 191 ARG A O 1
ATOM 1584 N N . LYS A 1 192 ? -67.381 12.553 78.898 1.00 45.09 192 LYS A N 1
ATOM 1585 C CA . LYS A 1 192 ? -68.243 11.875 79.882 1.00 45.09 192 LYS A CA 1
ATOM 1586 C C . LYS A 1 192 ? -67.684 11.932 81.310 1.00 45.09 192 LYS A C 1
ATOM 1588 O O . LYS A 1 192 ? -68.451 11.809 82.254 1.00 45.09 192 LYS A O 1
ATOM 1593 N N . ALA A 1 193 ? -66.379 12.172 81.453 1.00 42.62 193 ALA A N 1
ATOM 1594 C CA . ALA A 1 193 ? -65.686 12.379 82.727 1.00 42.62 193 ALA A CA 1
ATOM 1595 C C . ALA A 1 193 ? -65.638 13.855 83.188 1.00 42.62 193 ALA A C 1
ATOM 1597 O O . ALA A 1 193 ? -65.101 14.144 84.252 1.00 42.62 193 ALA A O 1
ATOM 1598 N N . SER A 1 194 ? -66.180 14.796 82.406 1.00 47.78 194 SER A N 1
ATOM 1599 C CA . SER A 1 194 ? -66.233 16.228 82.735 1.00 47.78 194 SER A CA 1
ATOM 1600 C C . SER A 1 194 ? -67.661 16.692 83.060 1.00 47.78 194 SER A C 1
ATOM 1602 O O . SER A 1 194 ? -68.252 17.485 82.326 1.00 47.78 194 SER A O 1
ATOM 1604 N N . GLN A 1 195 ? -68.208 16.182 84.164 1.00 43.34 195 GLN A N 1
ATOM 1605 C CA . GLN A 1 195 ? -69.383 16.705 84.873 1.00 43.34 195 GLN A CA 1
ATOM 1606 C C . GLN A 1 195 ? -68.961 16.892 86.346 1.00 43.34 195 GLN A C 1
ATOM 1608 O O . GLN A 1 195 ? -68.436 15.940 86.926 1.00 43.34 195 GLN A O 1
ATOM 1613 N N . PRO A 1 196 ? -69.092 18.090 86.944 1.00 45.91 196 PRO A N 1
ATOM 1614 C CA . PRO A 1 196 ? -68.623 18.357 88.308 1.00 45.91 196 PRO A CA 1
ATOM 1615 C C . PRO A 1 196 ? -69.668 17.938 89.354 1.00 45.91 196 PRO A C 1
ATOM 1617 O O . PRO A 1 196 ? -70.847 18.109 89.074 1.00 45.91 196 PRO A O 1
ATOM 1620 N N . HIS A 1 197 ? -69.256 17.471 90.547 1.00 37.44 197 HIS A N 1
ATOM 1621 C CA . HIS A 1 197 ? -69.942 17.670 91.851 1.00 37.44 197 HIS A CA 1
ATOM 1622 C C . HIS A 1 197 ? -69.106 17.107 93.050 1.00 37.44 197 HIS A C 1
ATOM 1624 O O . HIS A 1 197 ? -68.010 16.612 92.784 1.00 37.44 197 HIS A O 1
ATOM 1630 N N . PRO A 1 198 ? -69.458 17.340 94.346 1.00 39.12 198 PRO A N 1
ATOM 1631 C CA . PRO A 1 198 ? -68.513 17.960 95.293 1.00 39.12 198 PRO A CA 1
ATOM 1632 C C . PRO A 1 198 ? -67.971 17.058 96.437 1.00 39.12 198 PRO A C 1
ATOM 1634 O O . PRO A 1 198 ? -68.104 15.842 96.417 1.00 39.12 198 PRO A O 1
ATOM 1637 N N . GLN A 1 199 ? -67.310 17.714 97.403 1.00 43.12 199 GLN A N 1
ATOM 1638 C CA . GLN A 1 199 ? -66.450 17.218 98.497 1.00 43.12 199 GLN A CA 1
ATOM 1639 C C . GLN A 1 199 ? -67.148 16.495 99.681 1.00 43.12 199 GLN A C 1
ATOM 1641 O O . GLN A 1 199 ? -68.373 16.520 99.777 1.00 43.12 199 GLN A O 1
ATOM 1646 N N . VAL A 1 200 ? -66.291 16.055 100.641 1.00 36.19 200 VAL A N 1
ATOM 1647 C CA . VAL A 1 200 ? -66.515 15.511 102.017 1.00 36.19 200 VAL A CA 1
ATOM 1648 C C . VAL A 1 200 ? -66.616 13.965 102.050 1.00 36.19 200 VAL A C 1
ATOM 1650 O O . VAL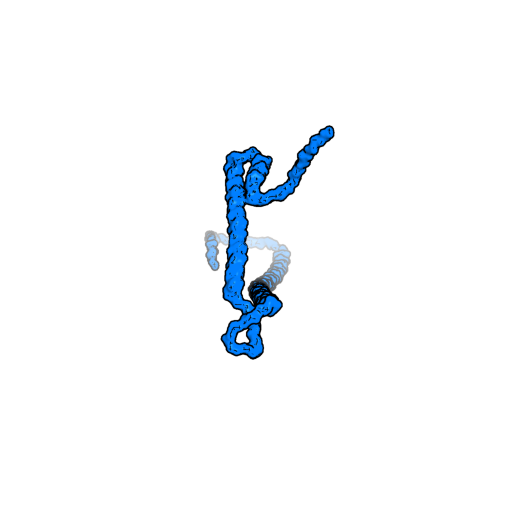 A 1 200 ? -67.455 13.419 101.346 1.00 36.19 200 VAL A O 1
ATOM 1653 N N . SER A 1 201 ? -65.805 13.187 102.800 1.00 37.59 201 SER A N 1
ATOM 1654 C CA . SER A 1 201 ? -64.662 13.465 103.720 1.00 37.59 201 SER A CA 1
ATOM 1655 C C . SER A 1 201 ? -63.712 12.245 103.910 1.00 37.59 201 SER A C 1
ATOM 1657 O O . SER A 1 201 ? -63.952 11.195 103.328 1.00 37.59 201 SER A O 1
ATOM 1659 N N . GLU A 1 202 ? -62.639 12.455 104.697 1.00 43.75 202 GLU A N 1
ATOM 1660 C CA . GLU A 1 202 ? -61.856 11.595 105.641 1.00 43.75 202 GLU A CA 1
ATOM 1661 C C . GLU A 1 202 ? -62.137 10.061 105.728 1.00 43.75 202 GLU A C 1
ATOM 1663 O O . GLU A 1 202 ? -63.267 9.614 105.571 1.00 43.75 202 GLU A O 1
ATOM 1668 N N . ASP A 1 2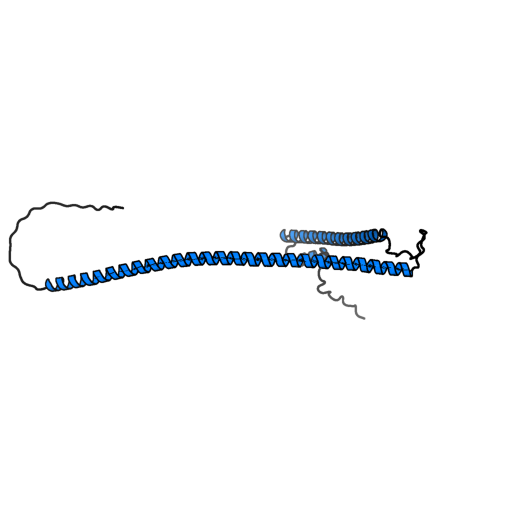03 ? -61.166 9.175 106.018 1.00 38.69 203 ASP A N 1
ATOM 1669 C CA . ASP A 1 203 ? -59.965 9.373 106.859 1.00 38.69 203 ASP A CA 1
ATOM 1670 C C . ASP A 1 203 ? -58.746 8.461 106.504 1.00 38.69 203 ASP A C 1
ATOM 1672 O O . ASP A 1 203 ? -58.789 7.633 105.593 1.00 38.69 203 ASP A O 1
ATOM 1676 N N . ILE A 1 204 ? -57.633 8.659 107.219 1.00 47.75 204 ILE A N 1
ATOM 1677 C CA . ILE A 1 204 ? -56.240 8.267 106.914 1.00 47.75 204 ILE A CA 1
ATOM 1678 C C . ILE A 1 204 ? -55.848 6.847 107.381 1.00 47.75 204 ILE A C 1
ATOM 1680 O O . ILE A 1 204 ? -56.161 6.456 108.504 1.00 47.75 204 ILE A O 1
ATOM 1684 N N . GLN A 1 205 ? -54.984 6.146 106.620 1.00 37.28 205 GLN A N 1
ATOM 1685 C CA . GLN A 1 205 ? -53.831 5.442 107.223 1.00 37.28 205 GLN A CA 1
ATOM 1686 C C . GLN A 1 205 ? -52.646 5.209 106.265 1.00 37.28 205 GLN A C 1
ATOM 1688 O O . GLN A 1 205 ? -52.809 5.019 105.063 1.00 37.28 205 GLN A O 1
ATOM 1693 N N . VAL A 1 206 ? -51.439 5.284 106.835 1.00 45.62 206 VAL A N 1
ATOM 1694 C CA . VAL A 1 206 ? -50.133 5.396 106.163 1.00 45.62 206 VAL A CA 1
ATOM 1695 C C . VAL A 1 206 ? -49.298 4.145 106.425 1.00 45.62 206 VAL A C 1
ATOM 1697 O O . VAL A 1 206 ? -49.155 3.781 107.588 1.00 45.62 206 VAL A O 1
ATOM 1700 N N . VAL A 1 207 ? -48.650 3.581 105.396 1.00 38.50 207 VAL A N 1
ATOM 1701 C CA . VAL A 1 207 ? -47.321 2.947 105.537 1.00 38.50 207 VAL A CA 1
ATOM 1702 C C . VAL A 1 207 ? -46.520 3.122 104.237 1.00 38.50 207 VAL A C 1
ATOM 1704 O O . VAL A 1 207 ? -47.036 2.873 103.149 1.00 38.50 207 VAL A O 1
ATOM 1707 N N . ASP A 1 208 ? -45.261 3.546 104.359 1.00 40.50 208 ASP A N 1
ATOM 1708 C CA . ASP A 1 208 ? -44.263 3.589 103.281 1.00 40.50 208 ASP A CA 1
ATOM 170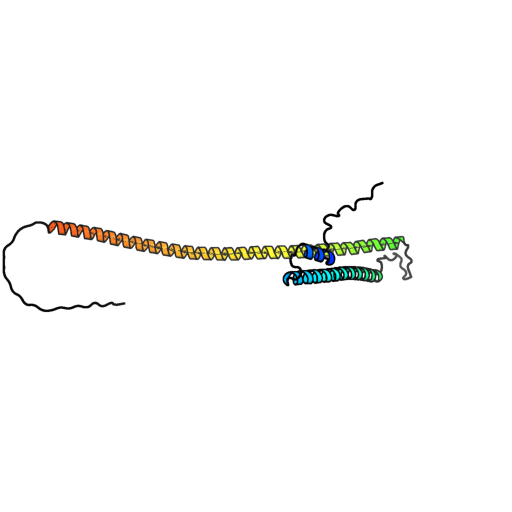9 C C . ASP A 1 208 ? -43.874 2.194 102.743 1.00 40.50 208 ASP A C 1
ATOM 1711 O O . ASP A 1 208 ? -44.065 1.186 103.422 1.00 40.50 208 ASP A O 1
ATOM 1715 N N . VAL A 1 209 ? -43.217 2.145 101.571 1.00 40.50 209 VAL A N 1
ATOM 1716 C CA . VAL A 1 209 ? -41.804 1.697 101.448 1.00 40.50 209 VAL A CA 1
ATOM 1717 C C . VAL A 1 209 ? -41.281 1.807 99.997 1.00 40.50 209 VAL A C 1
ATOM 1719 O O . VAL A 1 209 ? -41.771 1.175 99.070 1.00 40.50 209 VAL A O 1
ATOM 1722 N N . ALA A 1 210 ? -40.240 2.634 99.857 1.00 39.59 210 ALA A N 1
ATOM 1723 C CA . ALA A 1 210 ? -39.072 2.564 98.964 1.00 39.59 210 ALA A CA 1
ATOM 1724 C C . ALA A 1 210 ? -39.141 1.946 97.535 1.00 39.59 210 ALA A C 1
ATOM 1726 O O . ALA A 1 210 ? -39.045 0.741 97.350 1.00 39.59 210 ALA A O 1
ATOM 1727 N N . ALA A 1 211 ? -39.024 2.850 96.552 1.00 39.94 211 ALA A N 1
ATOM 1728 C CA . ALA A 1 211 ? -37.825 3.061 95.711 1.00 39.94 211 ALA A CA 1
ATOM 1729 C C . ALA A 1 211 ? -37.348 2.058 94.625 1.00 39.94 211 ALA A C 1
ATOM 1731 O O . ALA A 1 211 ? -37.318 0.846 94.785 1.00 39.94 211 ALA A O 1
ATOM 1732 N N . SER A 1 212 ? -36.753 2.693 93.600 1.00 38.41 212 SER A N 1
ATOM 1733 C CA . SER A 1 212 ? -35.865 2.180 92.541 1.00 38.41 212 SER A CA 1
ATOM 1734 C C . SER A 1 212 ? -36.479 1.334 91.418 1.00 38.41 212 SER A C 1
ATOM 1736 O O . SER A 1 212 ? -37.392 0.559 91.651 1.00 38.41 212 SER A O 1
ATOM 1738 N N . SER A 1 213 ? -35.973 1.322 90.179 1.00 41.44 213 SER A N 1
ATOM 1739 C CA . SER A 1 213 ? -35.018 2.111 89.351 1.00 41.44 213 SER A CA 1
ATOM 1740 C C . SER A 1 213 ? -34.587 1.154 88.207 1.00 41.44 213 SER A C 1
ATOM 1742 O O . SER A 1 213 ? -34.828 -0.041 88.337 1.00 41.44 213 SER A O 1
ATOM 1744 N N . VAL A 1 214 ? -33.863 1.635 87.179 1.00 47.91 214 VAL A N 1
ATOM 1745 C CA . VAL A 1 214 ? -33.125 0.825 86.165 1.00 47.91 214 VAL A CA 1
ATOM 1746 C C . VAL A 1 214 ? -34.064 0.124 85.145 1.00 47.91 214 VAL A C 1
ATOM 1748 O O . VAL A 1 214 ? -34.856 -0.731 85.512 1.00 47.91 214 VAL A O 1
ATOM 1751 N N . VAL A 1 215 ? -34.214 0.550 83.879 1.00 50.75 215 VAL A N 1
ATOM 1752 C CA . VAL A 1 215 ? -33.248 0.708 82.758 1.00 50.75 215 VAL A CA 1
ATOM 1753 C C . VAL A 1 215 ? -32.572 -0.608 82.359 1.00 50.75 215 VAL A C 1
ATOM 1755 O O . VAL A 1 215 ? -31.635 -1.003 83.031 1.00 50.75 215 VAL A O 1
ATOM 1758 N N . ASP A 1 216 ? -32.941 -1.210 81.222 1.00 42.44 216 ASP A N 1
ATOM 1759 C CA . ASP A 1 216 ? -31.941 -1.900 80.387 1.00 42.44 216 ASP A CA 1
ATOM 1760 C C . ASP A 1 216 ? -32.357 -2.007 78.908 1.00 42.44 216 ASP A C 1
ATOM 1762 O O . ASP A 1 216 ? -33.546 -1.980 78.575 1.00 42.44 216 ASP A O 1
ATOM 1766 N N . GLU A 1 217 ? -31.354 -2.100 78.036 1.00 45.66 217 GLU A N 1
ATOM 1767 C CA . GLU A 1 217 ? -31.462 -2.355 76.595 1.00 45.66 217 GLU A CA 1
ATOM 1768 C C . GLU A 1 217 ? -31.571 -3.868 76.300 1.00 45.66 217 GLU A C 1
ATOM 1770 O O . GLU A 1 217 ? -31.392 -4.701 77.186 1.00 45.66 217 GLU A O 1
ATOM 1775 N N . GLY A 1 218 ? -31.864 -4.265 75.051 1.00 51.88 218 GLY A N 1
ATOM 1776 C CA . GLY A 1 218 ? -32.112 -5.686 74.759 1.00 51.88 218 GLY A CA 1
ATOM 1777 C C . GLY A 1 218 ? -32.189 -6.117 73.292 1.00 51.88 218 GLY A C 1
ATOM 1778 O O . GLY A 1 218 ? -33.132 -6.823 72.959 1.00 51.88 218 GLY A O 1
ATOM 1779 N N . GLN A 1 219 ? -31.183 -5.730 72.490 1.00 47.03 219 GLN A N 1
ATOM 1780 C CA . GLN A 1 219 ? -30.750 -6.326 71.198 1.00 47.03 219 GLN A CA 1
ATOM 1781 C C . GLN A 1 219 ? -31.750 -6.411 70.023 1.00 47.03 219 GLN A C 1
ATOM 1783 O O . GLN A 1 219 ? -32.659 -7.266 70.033 1.00 47.03 219 GLN A O 1
#

Radius of gyration: 52.65 Å; chains: 1; bounding box: 93×83×148 Å

Secondary structure (DSSP, 8-state):
-PPPP----------TT-HHHHHHHHHHH-S-TTSHHHHHHHHHHHHHHHHHHHHHHHHHHHHHHHHHHHHHHHHTSPP-PPPPSS--SSPPP--HHHHHHHHHHHHHHHHHHHHHHHHHHHHHHHHHHHHHHHHHHHHHHHHHHHHHHHHHHHHHHHHHHHHHHHHHHHHHHHHHHHHHHHHHHHHHHHHHS--------------------------

pLDDT: mean 80.65, std 19.96, range [36.19, 98.25]

Sequence (219 aa):
SLRPSSSESGTSVLSASDWRKIERLLRKVVEDTHNKQSQVLSQTIHTISVQKQILEHENTRLKEALINEKKRRQRGKPLLLQPPEEYSGGAVFYSPSKIQAARVLQEEKDEERQRQKQQKTEQAILREEQKKQKAEMLEEKKRQRLIAKEIRVQEKINEAEEREEKRIARQAKQQLQKDIQLSKKGTEQRRKASQPHPQVSEDIQVVDVAASSVVDEGQ

Organism: NCBI:txid97972